Protein AF-A0AAV5T7L4-F1 (afdb_monomer)

Secondary structure (DSSP, 8-state):
-EEEEE-TTS-EEEEE---SS--HHHHHHHHTTSEEEEEEEEE-SHHHHHHHHHHHHH-TTSEEEEEESS---HHHHHHSPP-SEEEE--GGGGS--S-TTTTSBPHHHHHHHHHH-SEEEEEEB---HHHHHHHHHHHHT-SS-EEEEEEEEHHHHHHHHTTS-TT--TT-EETTEEEEEEEE-TT-TT-EEEEEEETTEEEEEEEE-TT--S-EEEEEEEE--

pLDDT: mean 86.97, std 12.41, range [49.53, 98.38]

Nearest PDB structures (foldseek):
  5cqf-assembly1_A  TM=2.323E-01  e=8.658E-02  Pseudomonas syringae pv. tomato str. DC3000
  7rc5-assembly1_A  TM=3.067E-01  e=8.680E-01  Microvirgula aerodenitrificans DSM 15089
  8p5o-assembly1_A  TM=2.443E-01  e=9.238E-01  Aneurinibacillus migulanus
  4v58-assembly1_H  TM=4.361E-01  e=7.683E+00  Thermomyces lanuginosus
  7sze-assembly1_B-3  TM=2.976E-01  e=3.418E+00  Microseira wollei

Radius of gyration: 20.08 Å; Cα contacts (8 Å, |Δi|>4): 414; chains: 1; bounding box: 49×39×56 Å

Structure (mmCIF, N/CA/C/O backbone):
data_AF-A0AAV5T7L4-F1
#
_entry.id   AF-A0AAV5T7L4-F1
#
loop_
_atom_site.group_PDB
_atom_site.id
_atom_site.type_symbol
_atom_site.label_atom_id
_atom_site.label_alt_id
_atom_site.label_comp_id
_atom_site.label_asym_id
_atom_site.label_entity_id
_atom_site.label_seq_id
_atom_site.pdbx_PDB_ins_code
_atom_site.Cartn_x
_atom_site.Cartn_y
_atom_site.Cartn_z
_atom_site.occupancy
_atom_site.B_iso_or_equiv
_atom_site.auth_seq_id
_atom_site.auth_comp_id
_atom_site.auth_asym_id
_atom_site.auth_atom_id
_atom_site.pdbx_PDB_model_num
ATOM 1 N N . VAL A 1 1 ? -14.544 7.724 14.618 1.00 77.56 1 VAL A N 1
ATOM 2 C CA . VAL A 1 1 ? -14.759 6.267 14.375 1.00 77.56 1 VAL A CA 1
ATOM 3 C C . VAL A 1 1 ? -15.966 6.024 13.475 1.00 77.56 1 VAL A C 1
ATOM 5 O O . VAL A 1 1 ? -17.026 6.587 13.717 1.00 77.56 1 VAL A O 1
ATOM 8 N N . ASN A 1 2 ? -15.830 5.163 12.462 1.00 74.50 2 ASN A N 1
ATOM 9 C CA . ASN A 1 2 ? -16.941 4.687 11.631 1.00 74.50 2 ASN A CA 1
ATOM 10 C C . ASN A 1 2 ? -17.168 3.190 11.874 1.00 74.50 2 ASN A C 1
ATOM 12 O O . ASN A 1 2 ? -16.231 2.400 11.746 1.00 74.50 2 ASN A O 1
ATOM 16 N N . CYS A 1 3 ? -18.401 2.789 12.175 1.00 77.81 3 CYS A N 1
ATOM 17 C CA . CYS A 1 3 ? -18.764 1.393 12.410 1.00 77.81 3 CYS A CA 1
ATOM 18 C C . CYS A 1 3 ? -19.837 0.935 11.423 1.00 77.81 3 CYS A C 1
ATOM 20 O O . CYS A 1 3 ? -20.801 1.661 11.165 1.00 77.81 3 CYS A O 1
ATOM 22 N N . ILE A 1 4 ? -19.697 -0.301 10.943 1.00 73.06 4 ILE A N 1
ATOM 23 C CA . ILE A 1 4 ? -20.810 -1.051 10.354 1.00 73.06 4 ILE A CA 1
ATOM 24 C C . ILE A 1 4 ? -21.286 -2.021 11.424 1.00 73.06 4 ILE A C 1
ATOM 26 O O . ILE A 1 4 ? -20.516 -2.850 11.926 1.00 73.06 4 ILE A O 1
ATOM 30 N N . ALA A 1 5 ? -22.543 -1.869 11.812 1.00 77.38 5 ALA A N 1
ATOM 31 C CA . ALA A 1 5 ? -23.111 -2.561 12.947 1.00 77.38 5 ALA A CA 1
ATOM 32 C C . ALA A 1 5 ? -24.467 -3.155 12.591 1.00 77.38 5 ALA A C 1
ATOM 34 O O . ALA A 1 5 ? -25.230 -2.560 11.835 1.00 77.38 5 ALA A O 1
ATOM 35 N N . LYS A 1 6 ? -24.800 -4.302 13.178 1.00 72.81 6 LYS A N 1
ATOM 36 C CA . LYS A 1 6 ? -26.177 -4.795 13.179 1.00 72.81 6 LYS A CA 1
ATOM 37 C C . LYS A 1 6 ? -26.838 -4.458 14.500 1.00 72.81 6 LYS A C 1
ATOM 39 O O . LYS A 1 6 ? -26.277 -4.711 15.572 1.00 72.81 6 LYS A O 1
ATOM 44 N N . SER A 1 7 ? -28.027 -3.878 14.411 1.00 64.38 7 SER A N 1
ATOM 45 C CA . SER A 1 7 ? -28.891 -3.693 15.566 1.00 64.38 7 SER A CA 1
ATOM 46 C C . SER A 1 7 ? -29.463 -5.040 16.026 1.00 64.38 7 SER A C 1
ATOM 48 O O . SER A 1 7 ? -29.408 -6.044 15.312 1.00 64.38 7 SER A O 1
ATOM 50 N N . VAL A 1 8 ? -30.005 -5.076 17.244 1.00 63.72 8 VAL A N 1
ATOM 51 C CA . VAL A 1 8 ? -30.568 -6.294 17.861 1.00 63.72 8 VAL A CA 1
ATOM 52 C C . VAL A 1 8 ? -31.727 -6.873 17.033 1.00 63.72 8 VAL A C 1
ATOM 54 O O . VAL A 1 8 ? -31.933 -8.082 16.991 1.00 63.72 8 VAL A O 1
ATOM 57 N N . ASP A 1 9 ? -32.448 -6.008 16.329 1.00 71.25 9 ASP A N 1
ATOM 58 C CA . ASP A 1 9 ? -33.528 -6.288 15.380 1.00 71.25 9 ASP A CA 1
ATOM 59 C C . ASP A 1 9 ? -33.038 -6.710 13.976 1.00 71.25 9 ASP A C 1
ATOM 61 O O . ASP A 1 9 ? -33.850 -6.981 13.095 1.00 71.25 9 ASP A O 1
ATOM 65 N N . GLY A 1 10 ? -31.721 -6.830 13.770 1.00 68.12 10 GLY A N 1
ATOM 66 C CA . GLY A 1 10 ? -31.109 -7.393 12.562 1.00 68.12 10 GLY A CA 1
ATOM 67 C C . GLY A 1 10 ? -30.883 -6.402 11.417 1.00 68.12 10 GLY A C 1
ATOM 68 O O . GLY A 1 10 ? -30.378 -6.805 10.369 1.00 68.12 10 GLY A O 1
ATOM 69 N N . ASN A 1 11 ? -31.212 -5.122 11.609 1.00 75.31 11 ASN A N 1
ATOM 70 C CA . ASN A 1 11 ? -30.989 -4.078 10.614 1.00 75.31 11 ASN A CA 1
ATOM 71 C C . ASN A 1 11 ? -29.522 -3.627 10.618 1.00 75.31 11 ASN A C 1
ATOM 73 O O . ASN A 1 11 ? -28.935 -3.382 11.674 1.00 75.31 11 ASN A O 1
ATOM 77 N N . GLU A 1 12 ? -28.928 -3.496 9.432 1.00 75.69 12 GLU A N 1
ATOM 78 C CA . GLU A 1 12 ? -27.594 -2.915 9.274 1.00 75.69 12 GLU A CA 1
ATOM 79 C C . GLU A 1 12 ? -27.672 -1.396 9.465 1.00 75.69 12 GLU A C 1
ATOM 81 O O . GLU A 1 12 ? -28.499 -0.712 8.859 1.00 75.69 12 GLU A O 1
ATOM 86 N N . GLN A 1 13 ? -26.821 -0.872 10.338 1.00 75.00 13 GLN A N 1
ATOM 87 C CA . GLN A 1 13 ? -26.720 0.539 10.665 1.00 75.00 13 GLN A CA 1
ATOM 88 C C . GLN A 1 13 ? -25.279 1.007 10.475 1.00 75.00 13 GLN A C 1
ATOM 90 O O . GLN A 1 13 ? -24.324 0.381 10.944 1.00 75.00 13 GLN A O 1
ATOM 95 N N . PHE A 1 14 ? -25.139 2.154 9.815 1.00 77.81 14 PHE A N 1
ATOM 96 C CA . PHE A 1 14 ? -23.880 2.880 9.727 1.00 77.81 14 PHE A CA 1
ATOM 97 C C . PHE A 1 14 ? -23.825 3.892 10.864 1.00 77.81 14 PHE A C 1
ATOM 99 O O . PHE A 1 14 ? -24.653 4.801 10.936 1.00 77.81 14 PHE A O 1
ATOM 106 N N . LEU A 1 15 ? -22.850 3.732 11.755 1.00 78.06 15 LEU A N 1
ATOM 107 C CA . LEU A 1 15 ? -22.633 4.642 12.875 1.00 78.06 15 LEU A CA 1
ATOM 108 C C . LEU A 1 15 ? -21.364 5.443 12.616 1.00 78.06 15 LEU A C 1
ATOM 110 O O . LEU A 1 15 ? -20.267 4.887 12.571 1.00 78.06 15 LEU A O 1
ATOM 114 N N . GLN A 1 16 ? -21.517 6.755 12.469 1.00 81.81 16 GLN A N 1
ATOM 115 C CA . GLN A 1 16 ? -20.402 7.691 12.435 1.00 81.81 16 GLN A CA 1
ATOM 116 C C . GLN A 1 16 ? -20.330 8.407 13.781 1.00 81.81 16 GLN A C 1
ATOM 118 O O . GLN A 1 16 ? -21.225 9.167 14.150 1.00 81.81 16 GLN A O 1
ATOM 123 N N . ILE A 1 17 ? -19.260 8.141 14.520 1.00 80.50 17 ILE A N 1
ATOM 124 C CA . ILE A 1 17 ? -18.980 8.735 15.822 1.00 80.50 17 ILE A CA 1
ATOM 125 C C . ILE A 1 17 ? -17.857 9.750 15.613 1.00 80.50 17 ILE A C 1
ATOM 127 O O . ILE A 1 17 ? -16.740 9.361 15.271 1.00 80.50 17 ILE A O 1
ATOM 131 N N . ASN A 1 18 ? -18.159 11.038 15.796 1.00 77.50 18 ASN A N 1
ATOM 132 C CA . ASN A 1 18 ? -17.129 12.071 15.887 1.00 77.50 18 ASN A CA 1
ATOM 133 C C . ASN A 1 18 ? -16.502 12.003 17.284 1.00 77.50 18 ASN A C 1
ATOM 135 O O . ASN A 1 18 ? -17.155 12.326 18.274 1.00 77.50 18 ASN A O 1
ATOM 139 N N . ASP A 1 19 ? -15.269 11.529 17.348 1.00 71.69 19 ASP A N 1
ATOM 140 C CA . ASP A 1 19 ? -14.542 11.168 18.559 1.00 71.69 19 ASP A CA 1
ATOM 141 C C . ASP A 1 19 ? -13.407 12.118 18.925 1.00 71.69 19 ASP A C 1
ATOM 143 O O . ASP A 1 19 ? -12.782 11.919 19.967 1.00 71.69 19 ASP A O 1
ATOM 147 N N . ASP A 1 20 ? -13.226 13.212 18.183 1.00 72.69 20 ASP A N 1
ATOM 148 C CA . ASP A 1 20 ? -12.261 14.268 18.522 1.00 72.69 20 ASP A CA 1
ATOM 149 C C . ASP A 1 20 ? -12.472 14.808 19.948 1.00 72.69 20 ASP A C 1
ATOM 151 O O . ASP A 1 20 ? -11.552 15.308 20.594 1.00 72.69 20 ASP A O 1
ATOM 155 N N . ILE A 1 21 ? -13.700 14.672 20.459 1.00 70.00 21 ILE A N 1
ATOM 156 C CA . ILE A 1 21 ? -14.154 15.210 21.743 1.00 70.00 21 ILE A CA 1
ATOM 157 C C . ILE A 1 21 ? -14.687 14.122 22.688 1.00 70.00 21 ILE A C 1
ATOM 159 O O . ILE A 1 21 ? -15.008 14.417 23.840 1.00 70.00 21 ILE A O 1
ATOM 163 N N . LEU A 1 22 ? -14.825 12.873 22.227 1.00 76.88 22 LEU A N 1
ATOM 164 C CA . LEU A 1 22 ? -15.444 11.812 23.024 1.00 76.88 22 LEU A CA 1
ATOM 165 C C . LEU A 1 22 ? -14.392 11.002 23.776 1.00 76.88 22 LEU A C 1
ATOM 167 O O . LEU A 1 22 ? -13.357 10.601 23.242 1.00 76.88 22 LEU A O 1
ATOM 171 N N . ASP A 1 23 ? -14.694 10.730 25.039 1.00 86.75 23 ASP A N 1
ATOM 172 C CA . ASP A 1 23 ? -13.910 9.807 25.842 1.00 86.75 23 ASP A CA 1
ATOM 173 C C . ASP A 1 23 ? -14.135 8.349 25.401 1.00 86.75 23 ASP A C 1
ATOM 175 O O . ASP A 1 23 ? -15.223 7.973 24.950 1.00 86.75 23 ASP A O 1
ATOM 179 N N . LEU A 1 24 ? -13.106 7.513 25.560 1.00 86.81 24 LEU A N 1
ATOM 180 C CA . LEU A 1 24 ? -13.127 6.111 25.140 1.00 86.81 24 LEU A CA 1
ATOM 181 C C . LEU A 1 24 ? -14.251 5.327 25.832 1.00 86.81 24 LEU A C 1
ATOM 183 O O . LEU A 1 24 ? -14.909 4.505 25.192 1.00 86.81 24 LEU A O 1
ATOM 187 N N . ASP A 1 25 ? -14.532 5.610 27.106 1.00 89.38 25 ASP A N 1
ATOM 188 C CA . ASP A 1 25 ? -15.593 4.917 27.841 1.00 89.38 25 ASP A CA 1
ATOM 189 C C . ASP A 1 25 ? -16.988 5.273 27.325 1.00 89.38 25 ASP A C 1
ATOM 191 O O . ASP A 1 25 ? -17.907 4.449 27.374 1.00 89.38 25 ASP A O 1
ATOM 195 N N . LEU A 1 26 ? -17.162 6.482 26.790 1.00 87.12 26 LEU A N 1
ATOM 196 C CA . LEU A 1 26 ? -18.409 6.867 26.143 1.00 87.12 26 LEU A CA 1
ATOM 197 C C . LEU A 1 26 ? -18.579 6.128 24.812 1.00 87.12 26 LEU A C 1
ATOM 199 O O . LEU A 1 26 ? -19.660 5.600 24.552 1.00 87.12 26 LEU A O 1
ATOM 203 N N . ILE A 1 27 ? -17.510 6.015 24.018 1.00 88.12 27 ILE A N 1
ATOM 204 C CA . ILE A 1 27 ? -17.520 5.234 22.771 1.00 88.12 27 ILE A CA 1
ATOM 205 C C . ILE A 1 27 ? -17.883 3.775 23.073 1.00 88.12 27 ILE A C 1
ATOM 207 O O . ILE A 1 27 ? -18.803 3.240 22.455 1.00 88.12 27 ILE A O 1
ATOM 211 N N . ARG A 1 28 ? -17.240 3.160 24.076 1.00 90.69 28 ARG A N 1
ATOM 212 C CA . ARG A 1 28 ? -17.539 1.792 24.537 1.00 90.69 28 ARG A CA 1
ATOM 213 C C . ARG A 1 28 ? -19.005 1.609 24.910 1.00 90.69 28 ARG A C 1
ATOM 215 O O . ARG A 1 28 ? -19.637 0.653 24.468 1.00 90.69 28 ARG A O 1
ATOM 222 N N . LYS A 1 29 ? -19.571 2.534 25.691 1.00 89.62 29 LYS A N 1
ATOM 223 C CA . LYS A 1 29 ? -20.992 2.489 26.077 1.00 89.62 29 LYS A CA 1
ATOM 224 C C . LYS A 1 29 ? -21.916 2.547 24.867 1.00 89.62 29 LYS A C 1
ATOM 226 O O . LYS A 1 29 ? -22.922 1.844 24.852 1.00 89.62 29 LYS A O 1
ATOM 231 N N . VAL A 1 30 ? -21.591 3.358 23.863 1.00 85.50 30 VAL A N 1
ATOM 232 C CA . VAL A 1 30 ? -22.390 3.442 22.634 1.00 85.50 30 VAL A CA 1
ATOM 233 C C . VAL A 1 30 ? -22.323 2.118 21.877 1.00 85.50 30 VAL A C 1
ATOM 235 O O . VAL A 1 30 ? -23.362 1.509 21.634 1.00 85.50 30 VAL A O 1
ATOM 238 N N . ILE A 1 31 ? -21.120 1.630 21.564 1.00 87.19 31 ILE A N 1
ATOM 239 C CA . ILE A 1 31 ? -20.949 0.436 20.722 1.00 87.19 31 ILE A CA 1
ATOM 240 C C . ILE A 1 31 ? -21.391 -0.867 21.401 1.00 87.19 31 ILE A C 1
ATOM 242 O O . ILE A 1 31 ? -21.753 -1.806 20.701 1.00 87.19 31 ILE A O 1
ATOM 246 N N . ALA A 1 32 ? -21.434 -0.924 22.738 1.00 87.19 32 ALA A N 1
ATOM 247 C CA . ALA A 1 32 ? -21.875 -2.102 23.495 1.00 87.19 32 ALA A CA 1
ATOM 248 C C . ALA A 1 32 ? -23.320 -2.541 23.189 1.00 87.19 32 ALA A C 1
ATOM 250 O O . ALA A 1 32 ? -23.687 -3.682 23.460 1.00 87.19 32 ALA A O 1
ATOM 251 N N . HIS A 1 33 ? -24.138 -1.655 22.618 1.00 84.94 33 HIS A N 1
ATOM 252 C CA . HIS A 1 33 ? -25.521 -1.953 22.235 1.00 84.94 33 HIS A CA 1
ATOM 253 C C . HIS A 1 33 ? -25.646 -2.580 20.841 1.00 84.94 33 HIS A C 1
ATOM 255 O O . HIS A 1 33 ? -26.756 -2.873 20.395 1.00 84.94 33 HIS A O 1
ATOM 261 N N . PHE A 1 34 ? -24.527 -2.776 20.145 1.00 84.25 34 PHE A N 1
ATOM 262 C CA . PHE A 1 34 ? -24.509 -3.200 18.757 1.00 84.25 34 PHE A CA 1
ATOM 263 C C . PHE A 1 34 ? -23.642 -4.440 18.552 1.00 84.25 34 PHE A C 1
ATOM 265 O O . PHE A 1 34 ? -22.592 -4.602 19.175 1.00 84.25 34 PHE A O 1
ATOM 272 N N . ASN A 1 35 ? -24.039 -5.286 17.600 1.00 86.50 35 ASN A N 1
ATOM 273 C CA . ASN A 1 35 ? -23.148 -6.312 17.079 1.00 86.50 35 ASN A CA 1
ATOM 274 C C . ASN A 1 35 ? -22.286 -5.694 15.974 1.00 86.50 35 ASN A C 1
ATOM 276 O O . ASN A 1 35 ? -22.727 -5.546 14.832 1.00 86.50 35 ASN A O 1
ATOM 280 N N . ILE A 1 36 ? -21.080 -5.267 16.339 1.00 87.69 36 ILE A N 1
ATOM 281 C CA . ILE A 1 36 ? -20.154 -4.615 15.415 1.00 87.69 36 ILE A CA 1
ATOM 282 C C . ILE A 1 36 ? -19.573 -5.655 14.456 1.00 87.69 36 ILE A C 1
ATOM 284 O O . ILE A 1 36 ? -18.949 -6.618 14.892 1.00 87.69 36 ILE A O 1
ATOM 288 N N . GLU A 1 37 ? -19.732 -5.448 13.152 1.00 89.62 37 GLU A N 1
ATOM 289 C CA . GLU A 1 37 ? -19.121 -6.311 12.133 1.00 89.62 37 GLU A CA 1
ATOM 290 C C . GLU A 1 37 ? -17.788 -5.733 11.652 1.00 89.62 37 GLU A C 1
ATOM 292 O O . GLU A 1 37 ? -16.830 -6.470 11.390 1.00 89.62 37 GLU A O 1
ATOM 297 N N . GLU A 1 38 ? -17.709 -4.402 11.578 1.00 91.25 38 GLU A N 1
ATOM 298 C CA . GLU A 1 38 ? -16.553 -3.690 11.054 1.00 91.25 38 GLU A CA 1
ATOM 299 C C . GLU A 1 38 ? -16.279 -2.383 11.799 1.00 91.25 38 GLU A C 1
ATOM 301 O O . GLU A 1 38 ? -17.188 -1.591 12.055 1.00 91.25 38 GLU A O 1
ATOM 306 N N . LEU A 1 39 ? -15.000 -2.157 12.101 1.00 92.88 39 LEU A N 1
ATOM 307 C CA . LEU A 1 39 ? -14.470 -0.937 12.698 1.00 92.88 39 LEU A CA 1
ATOM 308 C C . LEU A 1 39 ? -13.513 -0.255 11.721 1.00 92.88 39 LEU A C 1
ATOM 310 O O . LEU A 1 39 ? -12.492 -0.830 11.338 1.00 92.88 39 LEU A O 1
ATOM 314 N N . ASN A 1 40 ? -13.827 0.983 11.353 1.00 93.50 40 ASN A N 1
ATOM 315 C CA . ASN A 1 40 ? -12.993 1.824 10.508 1.00 93.50 40 ASN A CA 1
ATOM 316 C C . ASN A 1 40 ? -12.572 3.086 11.260 1.00 93.50 40 ASN A C 1
ATOM 318 O O . ASN A 1 40 ? -13.400 3.882 11.710 1.00 93.50 40 ASN A O 1
ATOM 322 N N . PHE A 1 41 ? -11.264 3.282 11.358 1.00 93.44 41 PHE A N 1
ATOM 323 C CA . PHE A 1 41 ? -10.661 4.382 12.098 1.00 93.44 41 PHE A CA 1
ATOM 324 C C . PHE A 1 41 ? -10.057 5.405 11.141 1.00 93.44 41 PHE A C 1
ATOM 326 O O . PHE A 1 41 ? -9.346 5.038 10.204 1.00 93.44 41 PHE A O 1
ATOM 333 N N . LEU A 1 42 ? -10.330 6.680 11.398 1.00 92.62 42 LEU A N 1
ATOM 334 C CA . LEU A 1 42 ? -9.563 7.801 10.872 1.00 92.62 42 LEU A CA 1
ATOM 335 C C . LEU A 1 42 ? -8.784 8.368 12.056 1.00 92.62 42 LEU A C 1
ATOM 337 O O . LEU A 1 42 ? -9.391 8.628 13.091 1.00 92.62 42 LEU A O 1
ATOM 341 N N . VAL A 1 43 ? -7.463 8.443 11.934 1.00 92.31 43 VAL A N 1
ATOM 342 C CA . VAL A 1 43 ? -6.560 8.726 13.052 1.00 92.31 43 VAL A CA 1
ATOM 343 C C . VAL A 1 43 ? -5.606 9.832 12.645 1.00 92.31 43 VAL A C 1
ATOM 345 O O . VAL A 1 43 ? -4.781 9.637 11.752 1.00 92.31 43 VAL A O 1
ATOM 348 N N . ASP A 1 44 ? -5.695 10.976 13.304 1.00 91.75 44 ASP A N 1
ATOM 349 C CA . ASP A 1 44 ? -4.880 12.154 12.992 1.00 91.75 44 ASP A CA 1
ATOM 350 C C . ASP A 1 44 ? -3.734 12.389 13.988 1.00 91.75 44 ASP A C 1
ATOM 352 O O . ASP A 1 44 ? -2.858 13.221 13.754 1.00 91.75 44 ASP A O 1
ATOM 356 N N . SER A 1 45 ? -3.717 11.637 15.091 1.00 90.25 45 SER A N 1
ATOM 357 C CA . SER A 1 45 ? -2.793 11.848 16.199 1.00 90.25 45 SER A CA 1
ATOM 358 C C . SER A 1 45 ? -2.439 10.562 16.945 1.00 90.25 45 SER A C 1
ATOM 360 O O . SER A 1 45 ? -3.184 9.581 16.975 1.00 90.25 45 SER A O 1
ATOM 362 N N . GLU A 1 46 ? -1.289 10.585 17.620 1.00 90.88 46 GLU A N 1
ATOM 363 C CA . GLU A 1 46 ? -0.795 9.485 18.462 1.00 90.88 46 GLU A CA 1
ATOM 364 C C . GLU A 1 46 ? -1.765 9.127 19.601 1.00 90.88 46 GLU A C 1
ATOM 366 O O . GLU A 1 46 ? -1.985 7.953 19.895 1.00 90.88 46 GLU A O 1
ATOM 371 N N . SER A 1 47 ? -2.403 10.129 20.218 1.00 90.25 47 SER A N 1
ATOM 372 C CA . SER A 1 47 ? -3.371 9.886 21.295 1.00 90.25 47 SER A CA 1
ATOM 373 C C . SER A 1 47 ? -4.620 9.161 20.788 1.00 90.25 47 SER A C 1
ATOM 375 O O . SER A 1 47 ? -5.113 8.247 21.453 1.00 90.25 47 SER A O 1
ATOM 377 N N . GLN A 1 48 ? -5.121 9.525 19.601 1.00 91.50 48 GLN A N 1
ATOM 378 C CA . GLN A 1 48 ? -6.228 8.804 18.974 1.00 91.50 48 GLN A CA 1
ATOM 379 C C . GLN A 1 48 ? -5.830 7.366 18.628 1.00 91.50 48 GLN A C 1
ATOM 381 O O . GLN A 1 48 ? -6.603 6.443 18.888 1.00 91.50 48 GLN A O 1
ATOM 386 N N . LEU A 1 49 ? -4.613 7.159 18.109 1.00 93.75 49 LEU A N 1
ATOM 387 C CA . LEU A 1 49 ? -4.107 5.826 17.783 1.00 93.75 49 LEU A CA 1
ATOM 388 C C . LEU A 1 49 ? -4.150 4.905 19.008 1.00 93.75 49 LEU A C 1
ATOM 390 O O . LEU A 1 49 ? -4.723 3.820 18.941 1.00 93.75 49 LEU A O 1
ATOM 394 N N . GLU A 1 50 ? -3.619 5.351 20.146 1.00 92.88 50 GLU A N 1
ATOM 395 C CA . GLU A 1 50 ? -3.606 4.566 21.387 1.00 92.88 50 GLU A CA 1
ATOM 396 C C . GLU A 1 50 ? -5.018 4.219 21.881 1.00 92.88 50 GLU A C 1
ATOM 398 O O . GLU A 1 50 ? -5.273 3.078 22.280 1.00 92.88 50 GLU A O 1
ATOM 403 N N . LYS A 1 51 ? -5.958 5.169 21.806 1.00 91.56 51 LYS A N 1
ATOM 404 C CA . LYS A 1 51 ? -7.368 4.928 22.155 1.00 91.56 51 LYS A CA 1
ATOM 405 C C . LYS A 1 51 ? -8.006 3.879 21.244 1.00 91.56 51 LYS A C 1
ATOM 407 O O . LYS A 1 51 ? -8.673 2.963 21.727 1.00 91.56 51 LYS A O 1
ATOM 412 N N . TYR A 1 52 ? -7.800 3.978 19.933 1.00 92.12 52 TYR A N 1
ATOM 413 C CA . TYR A 1 52 ? -8.408 3.048 18.981 1.00 92.12 52 TYR A CA 1
ATOM 414 C C . TYR A 1 52 ? -7.778 1.663 19.023 1.00 92.12 52 TYR A C 1
ATOM 416 O O . TYR A 1 52 ? -8.494 0.680 18.853 1.00 92.12 52 TYR A O 1
ATOM 424 N N . LEU A 1 53 ? -6.484 1.553 19.326 1.00 93.62 53 LEU A N 1
ATOM 425 C CA . LEU A 1 53 ? -5.849 0.257 19.566 1.00 93.62 53 LEU A CA 1
ATOM 426 C C . LEU A 1 53 ? -6.489 -0.469 20.759 1.00 93.62 53 LEU A C 1
ATOM 428 O O . LEU A 1 53 ? -6.739 -1.672 20.670 1.00 93.62 53 LEU A O 1
ATOM 432 N N . GLN A 1 54 ? -6.836 0.250 21.833 1.00 93.38 54 GLN A N 1
ATOM 433 C CA . GLN A 1 54 ? -7.598 -0.330 22.948 1.00 93.38 54 GLN A CA 1
ATOM 434 C C . GLN A 1 54 ? -8.997 -0.772 22.503 1.00 93.38 54 GLN A C 1
ATOM 436 O O . GLN A 1 54 ? -9.409 -1.890 22.802 1.00 93.38 54 GLN A O 1
ATOM 441 N N . LEU A 1 55 ? -9.699 0.051 21.719 1.00 91.56 55 LEU A N 1
ATOM 442 C CA . LEU A 1 55 ? -11.025 -0.307 21.205 1.00 91.56 55 LEU A CA 1
ATOM 443 C C . LEU A 1 55 ? -10.989 -1.540 20.288 1.00 91.56 55 LEU A C 1
ATOM 445 O O . LEU A 1 55 ? -11.882 -2.382 20.316 1.00 91.56 55 LEU A O 1
ATOM 449 N N . MET A 1 56 ? -9.942 -1.677 19.474 1.00 92.12 56 MET A N 1
ATOM 450 C CA . MET A 1 56 ? -9.734 -2.851 18.625 1.00 92.12 56 MET A CA 1
ATOM 451 C C . MET A 1 56 ? -9.496 -4.119 19.447 1.00 92.12 56 MET A C 1
ATOM 453 O O . MET A 1 56 ? -9.934 -5.193 19.025 1.00 92.12 56 MET A O 1
ATOM 457 N N . ALA A 1 57 ? -8.816 -4.004 20.592 1.00 92.38 57 ALA A N 1
ATOM 458 C CA . ALA A 1 57 ? -8.586 -5.115 21.510 1.00 92.38 57 ALA A CA 1
ATOM 459 C C . ALA A 1 57 ? -9.888 -5.591 22.174 1.00 92.38 57 ALA A C 1
ATOM 461 O O . ALA A 1 57 ? -10.068 -6.795 22.349 1.00 92.38 57 ALA A O 1
ATOM 462 N N . ASP A 1 58 ? -10.822 -4.674 22.445 1.00 91.38 58 ASP A N 1
ATOM 463 C CA . ASP A 1 58 ? -12.155 -4.997 22.975 1.00 91.38 58 ASP A CA 1
ATOM 464 C C . ASP A 1 58 ? -13.031 -5.749 21.946 1.00 91.38 58 ASP A C 1
ATOM 466 O O . ASP A 1 58 ? -13.989 -6.435 22.304 1.00 91.38 58 ASP A O 1
ATOM 470 N N . HIS A 1 59 ? -12.681 -5.669 20.656 1.00 89.94 59 HIS A N 1
ATOM 471 C CA . HIS A 1 59 ? -13.434 -6.244 19.538 1.00 89.94 59 HIS A CA 1
ATOM 472 C C . HIS A 1 59 ? -12.547 -7.113 18.617 1.00 89.94 59 HIS A C 1
ATOM 474 O O . HIS A 1 59 ? -12.379 -6.820 17.427 1.00 89.94 59 HIS A O 1
ATOM 480 N N . PRO A 1 60 ? -11.973 -8.228 19.106 1.00 90.38 60 PRO A N 1
ATOM 481 C CA . PRO A 1 60 ? -10.953 -8.980 18.371 1.00 90.38 60 PRO A CA 1
ATOM 482 C C . PRO A 1 60 ? -11.470 -9.618 17.072 1.00 90.38 60 PRO A C 1
ATOM 484 O O . PRO A 1 60 ? -10.722 -9.706 16.101 1.00 90.38 60 PRO A O 1
ATOM 487 N N . HIS A 1 61 ? -12.752 -9.987 17.008 1.00 89.81 61 HIS A N 1
ATOM 488 C CA . HIS A 1 61 ? -13.343 -10.701 15.866 1.00 89.81 61 HIS A CA 1
ATOM 489 C C . HIS A 1 61 ? -13.871 -9.801 14.740 1.00 89.81 61 HIS A C 1
ATOM 491 O O . HIS A 1 61 ? -14.243 -10.307 13.684 1.00 89.81 61 HIS A O 1
ATOM 497 N N . THR A 1 62 ? -13.912 -8.483 14.942 1.00 91.25 62 THR A N 1
ATOM 498 C CA . THR A 1 62 ? -14.432 -7.550 13.935 1.00 91.25 62 THR A CA 1
ATOM 499 C C . THR A 1 62 ? -13.444 -7.361 12.796 1.00 91.25 62 THR A C 1
ATOM 501 O O . THR A 1 62 ? -12.223 -7.435 12.998 1.00 91.25 62 THR A O 1
ATOM 504 N N . ARG A 1 63 ? -13.959 -7.080 11.595 1.00 93.19 63 ARG A N 1
ATOM 505 C CA . ARG A 1 63 ? -13.119 -6.580 10.502 1.00 93.19 63 ARG A CA 1
ATOM 506 C C . ARG A 1 63 ? -12.627 -5.186 10.866 1.00 93.19 63 ARG A C 1
ATOM 508 O O . ARG A 1 63 ? -13.355 -4.405 11.472 1.00 93.19 63 ARG A O 1
ATOM 515 N N . LYS A 1 64 ? -11.378 -4.888 10.523 1.00 93.69 64 LYS A N 1
ATOM 516 C CA . LYS A 1 64 ? -10.725 -3.643 10.928 1.00 93.69 64 LYS A CA 1
ATOM 517 C C . LYS A 1 64 ? -10.117 -2.951 9.720 1.00 93.69 64 LYS A C 1
ATOM 519 O O . LYS A 1 64 ? -9.497 -3.607 8.874 1.00 93.69 64 LYS A O 1
ATOM 524 N N . GLY A 1 65 ? -10.277 -1.639 9.678 1.00 9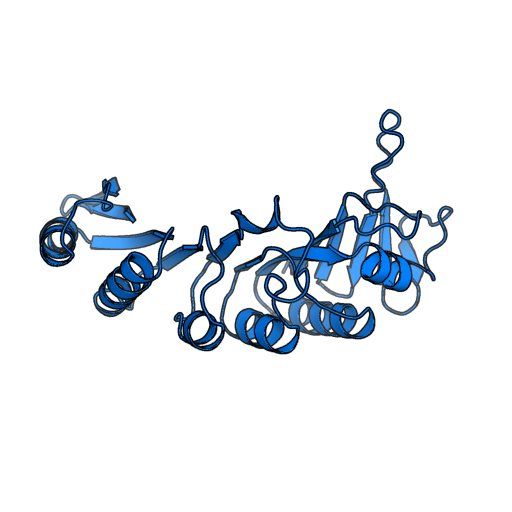6.25 65 GLY A N 1
ATOM 525 C CA . GLY A 1 65 ? -9.611 -0.749 8.745 1.00 96.25 65 GLY A CA 1
ATOM 526 C C . GLY A 1 65 ? -9.127 0.502 9.463 1.00 96.25 65 GLY A C 1
ATOM 527 O O . GLY A 1 65 ? -9.770 0.987 10.392 1.00 96.25 65 GLY A O 1
ATOM 528 N N . MET A 1 66 ? -7.982 1.030 9.051 1.00 96.62 66 MET A N 1
ATOM 529 C CA . MET A 1 66 ? -7.405 2.225 9.659 1.00 96.62 66 MET A CA 1
ATOM 530 C C . MET A 1 66 ? -6.794 3.125 8.593 1.00 96.62 66 MET A C 1
ATOM 532 O O . MET A 1 66 ? -6.114 2.654 7.679 1.00 96.62 66 MET A O 1
ATOM 536 N N . ILE A 1 67 ? -7.044 4.425 8.716 1.00 95.75 67 ILE A N 1
ATOM 537 C CA . ILE A 1 67 ? -6.409 5.487 7.945 1.00 95.75 67 ILE A CA 1
ATOM 538 C C . ILE A 1 67 ? -5.685 6.387 8.940 1.00 95.75 67 ILE A C 1
ATOM 540 O O . ILE A 1 67 ? -6.329 7.073 9.725 1.00 95.75 67 ILE A O 1
ATOM 544 N N . LEU A 1 68 ? -4.358 6.369 8.898 1.00 95.19 68 LEU A N 1
ATOM 545 C CA . LEU A 1 68 ? -3.506 7.306 9.616 1.00 95.19 68 LEU A CA 1
ATOM 546 C C . LEU A 1 68 ? -3.289 8.534 8.727 1.00 95.19 68 LEU A C 1
ATOM 548 O O . LEU A 1 68 ? -2.846 8.381 7.589 1.00 95.19 68 LEU A O 1
ATOM 552 N N . GLU A 1 69 ? -3.599 9.731 9.218 1.00 92.56 69 GLU A N 1
ATOM 553 C CA . GLU A 1 69 ? -3.328 11.016 8.543 1.00 92.56 69 GLU A CA 1
ATOM 554 C C . GLU A 1 69 ? -1.958 11.612 8.914 1.00 92.56 69 GLU A C 1
ATOM 556 O O . GLU A 1 69 ? -1.611 12.734 8.529 1.00 92.56 69 GLU A O 1
ATOM 561 N N . PHE A 1 70 ? -1.159 10.814 9.624 1.00 90.19 70 PHE A N 1
ATOM 562 C CA . PHE A 1 70 ? 0.216 11.076 10.012 1.00 90.19 70 PHE A CA 1
ATOM 563 C C . PHE A 1 70 ? 1.054 9.790 9.901 1.00 90.19 70 PHE A C 1
ATOM 565 O O . PHE A 1 70 ? 0.520 8.689 9.742 1.00 90.19 70 PHE A O 1
ATOM 572 N N . LEU A 1 71 ? 2.379 9.928 9.977 1.00 91.88 71 LEU A N 1
ATOM 573 C CA . LEU A 1 71 ? 3.307 8.802 10.072 1.00 91.88 71 LEU A CA 1
ATOM 574 C C . LEU A 1 71 ? 3.742 8.644 11.540 1.00 91.88 71 LEU A C 1
ATOM 576 O O . LEU A 1 71 ? 4.522 9.477 12.004 1.00 91.88 71 LEU A O 1
ATOM 580 N N . PRO A 1 72 ? 3.243 7.638 12.285 1.00 92.25 72 PRO A N 1
ATOM 581 C CA . PRO A 1 72 ? 3.729 7.368 13.635 1.00 92.25 72 PRO A CA 1
ATOM 582 C C . PRO A 1 72 ? 5.181 6.888 13.603 1.00 92.25 72 PRO A C 1
ATOM 584 O O . PRO A 1 72 ? 5.685 6.447 12.563 1.00 92.25 72 PRO A O 1
ATOM 587 N N . VAL A 1 73 ? 5.834 6.897 14.766 1.00 92.00 73 VAL A N 1
ATOM 588 C CA . VAL A 1 73 ? 7.135 6.225 14.923 1.00 92.00 73 VAL A CA 1
ATOM 589 C C . VAL A 1 73 ? 7.024 4.754 14.509 1.00 92.00 73 VAL A C 1
ATOM 591 O O . VAL A 1 73 ? 5.994 4.106 14.729 1.00 92.00 73 VAL A O 1
ATOM 594 N N . PHE A 1 74 ? 8.067 4.212 13.881 1.00 93.69 74 PHE A N 1
ATOM 595 C CA . PHE A 1 74 ? 7.974 2.910 13.219 1.00 93.69 74 PHE A CA 1
ATOM 596 C C . PHE A 1 74 ? 7.669 1.765 14.186 1.00 93.69 74 PHE A C 1
ATOM 598 O O . PHE A 1 74 ? 6.915 0.863 13.833 1.00 93.69 74 PHE A O 1
ATOM 605 N N . GLU A 1 75 ? 8.154 1.823 15.425 1.00 94.75 75 GLU A N 1
ATOM 606 C CA . GLU A 1 75 ? 7.840 0.833 16.460 1.00 94.75 75 GLU A CA 1
ATOM 607 C C . GLU A 1 75 ? 6.336 0.780 16.751 1.00 94.75 75 GLU A C 1
ATOM 609 O O . GLU A 1 75 ? 5.772 -0.301 16.921 1.00 94.75 75 GLU A O 1
ATOM 614 N N . LYS A 1 76 ? 5.668 1.941 16.763 1.00 93.94 76 LYS A N 1
ATOM 615 C CA . LYS A 1 76 ? 4.211 2.022 16.913 1.00 93.94 76 LYS A CA 1
ATOM 616 C C . LYS A 1 76 ? 3.493 1.581 15.645 1.00 93.94 76 LYS A C 1
ATOM 618 O O . LYS A 1 76 ? 2.497 0.876 15.735 1.00 93.94 76 LYS A O 1
ATOM 623 N N . LEU A 1 77 ? 4.001 1.944 14.468 1.00 95.56 77 LEU A N 1
ATOM 624 C CA . LEU A 1 77 ? 3.428 1.496 13.197 1.00 95.56 77 LEU A CA 1
ATOM 625 C C . LEU A 1 77 ? 3.413 -0.038 13.093 1.00 95.56 77 LEU A C 1
ATOM 627 O O . LEU A 1 77 ? 2.429 -0.620 12.646 1.00 95.56 77 LEU A O 1
ATOM 631 N N . LEU A 1 78 ? 4.489 -0.686 13.544 1.00 96.62 78 LEU A N 1
ATOM 632 C CA . LEU A 1 78 ? 4.634 -2.141 13.554 1.00 96.62 78 LEU A CA 1
ATOM 633 C C . LEU A 1 78 ? 3.843 -2.837 14.671 1.00 96.62 78 LEU A C 1
ATOM 635 O O . LEU A 1 78 ? 3.614 -4.042 14.578 1.00 96.62 78 LEU A O 1
ATOM 639 N N . SER A 1 79 ? 3.424 -2.117 15.715 1.00 95.50 79 SER A N 1
ATOM 640 C CA . SER A 1 79 ? 2.592 -2.679 16.787 1.00 95.50 79 SER A CA 1
ATOM 641 C C . SER A 1 79 ? 1.100 -2.697 16.443 1.00 95.50 79 SER A C 1
ATOM 643 O O . SER A 1 79 ? 0.311 -3.326 17.154 1.00 95.50 79 SER A O 1
ATOM 645 N N . ILE A 1 80 ? 0.705 -2.049 15.342 1.00 96.06 80 ILE A N 1
ATOM 646 C CA . ILE A 1 80 ? -0.674 -2.062 14.865 1.00 96.06 80 ILE A CA 1
ATOM 647 C C . ILE A 1 80 ? -1.063 -3.504 14.488 1.00 96.06 80 ILE A C 1
ATOM 649 O O . ILE A 1 80 ? -0.396 -4.135 13.663 1.00 96.06 80 ILE A O 1
ATOM 653 N N . PRO A 1 81 ? -2.162 -4.049 15.040 1.00 95.31 81 PRO A N 1
ATOM 654 C CA . PRO A 1 81 ? -2.566 -5.418 14.761 1.00 95.31 81 PRO A CA 1
ATOM 655 C C . PRO A 1 81 ? -2.963 -5.601 13.290 1.00 95.31 81 PRO A C 1
ATOM 657 O O . PRO A 1 81 ? -3.401 -4.671 12.605 1.00 95.31 81 PRO A O 1
ATOM 660 N N . SER A 1 82 ? -2.845 -6.843 12.810 1.00 95.31 82 SER A N 1
ATOM 661 C CA . SER A 1 82 ? -3.253 -7.218 11.454 1.00 95.31 82 SER A CA 1
ATOM 662 C C . SER A 1 82 ? -4.696 -6.792 11.170 1.00 95.31 82 SER A C 1
ATOM 664 O O . SER A 1 82 ? -5.583 -6.910 12.019 1.00 95.31 82 SER A O 1
ATOM 666 N N . MET A 1 83 ? -4.931 -6.289 9.959 1.00 95.56 83 MET A N 1
ATOM 667 C CA . MET A 1 83 ? -6.229 -5.761 9.557 1.00 95.56 83 MET A CA 1
ATOM 668 C C . MET A 1 83 ? -6.463 -5.916 8.054 1.00 95.56 83 MET A C 1
ATOM 670 O O . MET A 1 83 ? -5.538 -6.212 7.286 1.00 95.56 83 MET A O 1
ATOM 674 N N . GLU A 1 84 ? -7.710 -5.700 7.636 1.00 95.38 84 GLU A N 1
ATOM 675 C CA . GLU A 1 84 ? -8.122 -5.838 6.238 1.00 95.38 84 GLU A CA 1
ATOM 676 C C . GLU A 1 84 ? -7.510 -4.729 5.378 1.00 95.38 84 GLU A C 1
ATOM 678 O O . GLU A 1 84 ? -7.073 -4.986 4.254 1.00 95.38 84 GLU A O 1
ATOM 683 N N . LYS A 1 85 ? -7.436 -3.503 5.910 1.00 96.62 85 LYS A N 1
ATOM 684 C CA . LYS A 1 85 ? -6.896 -2.341 5.201 1.00 96.62 85 LYS A CA 1
ATOM 685 C C . LYS A 1 85 ? -6.200 -1.373 6.152 1.00 96.62 85 LYS A C 1
ATOM 687 O O . LYS A 1 85 ? -6.862 -0.755 6.979 1.00 96.62 85 LYS A O 1
ATOM 692 N N . LEU A 1 86 ? -4.900 -1.173 5.956 1.00 97.88 86 LEU A N 1
ATOM 693 C CA . LEU A 1 86 ? -4.144 -0.098 6.596 1.00 97.88 86 LEU A CA 1
ATOM 694 C C . LEU A 1 86 ? -3.772 0.952 5.548 1.00 97.88 86 LEU A C 1
ATOM 696 O O . LEU A 1 86 ? -3.249 0.626 4.481 1.00 97.88 86 LEU A O 1
ATOM 700 N N . THR A 1 87 ? -4.069 2.214 5.839 1.00 97.44 87 THR A N 1
ATOM 701 C CA . THR A 1 87 ? -3.674 3.365 5.028 1.00 97.44 87 THR A CA 1
ATOM 702 C C . THR A 1 87 ? -2.833 4.318 5.870 1.00 97.44 87 THR A C 1
ATOM 704 O O . THR A 1 87 ? -3.247 4.660 6.971 1.00 97.44 87 THR A O 1
ATOM 707 N N . VAL A 1 88 ? -1.695 4.778 5.354 1.00 95.56 88 VAL A N 1
ATOM 708 C CA . VAL A 1 88 ? -0.831 5.776 6.001 1.00 95.56 88 VAL A CA 1
ATOM 709 C C . VAL A 1 88 ? -0.637 6.946 5.042 1.00 95.56 88 VAL A C 1
ATOM 711 O O . VAL A 1 88 ? 0.128 6.858 4.081 1.00 95.56 88 VAL A O 1
ATOM 714 N N . ARG A 1 89 ? -1.364 8.037 5.282 1.00 87.94 89 ARG A N 1
ATOM 715 C CA . ARG A 1 89 ? -1.288 9.296 4.537 1.00 87.94 89 ARG A CA 1
ATOM 716 C C . ARG A 1 89 ? -0.442 10.263 5.351 1.00 87.94 89 ARG A C 1
ATOM 718 O O . ARG A 1 89 ? -0.927 10.816 6.321 1.00 87.94 89 ARG A O 1
ATOM 725 N N . SER A 1 90 ? 0.807 10.499 4.967 1.00 74.25 90 SER A N 1
ATOM 726 C CA . SER A 1 90 ? 1.560 11.605 5.568 1.00 74.25 90 SER A CA 1
ATOM 727 C C . SER A 1 90 ? 1.200 12.902 4.839 1.00 74.25 90 SER A C 1
ATOM 729 O O . SER A 1 90 ? 1.702 13.159 3.744 1.00 74.25 90 SER A O 1
ATOM 731 N N . SER A 1 91 ? 0.285 13.689 5.410 1.00 63.12 91 SER A N 1
ATOM 732 C CA . SER A 1 91 ? -0.106 15.009 4.883 1.00 63.12 91 SER A CA 1
ATOM 733 C C . SER A 1 91 ? 1.024 16.044 5.011 1.00 63.12 91 SER A C 1
ATOM 735 O O . SER A 1 91 ? 1.196 16.893 4.137 1.00 63.12 91 SER A O 1
ATOM 737 N N . ALA A 1 92 ? 1.864 15.915 6.044 1.00 55.06 92 ALA A N 1
ATOM 738 C CA . ALA A 1 92 ? 2.984 16.815 6.333 1.00 55.06 92 ALA A CA 1
ATOM 739 C C . ALA A 1 92 ? 4.115 16.775 5.285 1.00 55.06 92 ALA A C 1
ATOM 741 O O . ALA A 1 92 ? 4.898 17.718 5.180 1.00 55.06 92 ALA A O 1
ATOM 742 N N . ALA A 1 93 ? 4.177 15.729 4.453 1.00 51.28 93 ALA A N 1
ATOM 743 C CA . ALA A 1 93 ? 5.187 15.582 3.402 1.00 51.28 93 ALA A CA 1
ATOM 744 C C . ALA A 1 93 ? 5.022 16.565 2.219 1.00 51.28 93 ALA A C 1
ATOM 746 O O . ALA A 1 93 ? 5.811 16.519 1.275 1.00 51.28 93 ALA A O 1
ATOM 747 N N . GLN A 1 94 ? 4.002 17.432 2.232 1.00 49.53 94 GLN A N 1
ATOM 748 C CA . GLN A 1 94 ? 3.753 18.389 1.149 1.00 49.53 94 GLN A CA 1
ATOM 749 C C . GLN A 1 94 ? 4.540 19.708 1.270 1.00 49.53 94 GLN A C 1
ATOM 751 O O . GLN A 1 94 ? 4.604 20.429 0.279 1.00 49.53 94 GLN A O 1
ATOM 756 N N . TYR A 1 95 ? 5.161 20.029 2.419 1.00 51.38 95 TYR A N 1
ATOM 757 C CA . TYR A 1 95 ? 5.666 21.398 2.664 1.00 51.38 95 TYR A CA 1
ATOM 758 C C . TYR A 1 95 ? 7.065 21.535 3.297 1.00 51.38 95 TYR A C 1
ATOM 760 O O . TYR A 1 95 ? 7.463 22.653 3.610 1.00 51.38 95 TYR A O 1
ATOM 768 N N . SER A 1 96 ? 7.826 20.454 3.490 1.00 52.25 96 SER A N 1
ATOM 769 C CA . SER A 1 96 ? 9.161 20.511 4.113 1.00 52.25 96 SER A CA 1
ATOM 770 C C . SER A 1 96 ? 10.240 20.000 3.154 1.00 52.25 96 SER A C 1
ATOM 772 O O . SER A 1 96 ? 10.247 18.818 2.813 1.00 52.25 96 SER A O 1
ATOM 774 N N . THR A 1 97 ? 11.125 20.897 2.712 1.00 54.41 97 THR A N 1
ATOM 775 C CA . THR A 1 97 ? 12.264 20.625 1.814 1.00 54.41 97 THR A CA 1
ATOM 776 C C . THR A 1 97 ? 13.531 20.183 2.545 1.00 54.41 97 THR A C 1
ATOM 778 O O . THR A 1 97 ? 14.463 19.710 1.905 1.00 54.41 97 THR A O 1
ATOM 781 N N . ASP A 1 98 ? 13.585 20.324 3.872 1.00 55.03 98 ASP A N 1
ATOM 782 C CA . ASP A 1 98 ? 14.876 20.341 4.575 1.00 55.03 98 ASP A CA 1
ATOM 783 C C . ASP A 1 98 ? 15.230 19.018 5.275 1.00 55.03 98 ASP A C 1
ATOM 785 O O . ASP A 1 98 ? 16.371 18.837 5.694 1.00 55.03 98 ASP A O 1
ATOM 789 N N . ASP A 1 99 ? 14.305 18.052 5.346 1.00 58.38 99 ASP A N 1
ATOM 790 C CA . ASP A 1 99 ? 14.633 16.686 5.774 1.00 58.38 99 ASP A CA 1
ATOM 791 C C . ASP A 1 99 ? 13.754 15.638 5.072 1.00 58.38 99 ASP A C 1
ATOM 793 O O . ASP A 1 99 ? 12.825 15.045 5.631 1.00 58.38 99 ASP A O 1
ATOM 797 N N . GLU A 1 100 ? 14.044 15.414 3.790 1.00 55.66 100 GLU A N 1
ATOM 798 C CA . GLU A 1 100 ? 13.338 14.438 2.954 1.00 55.66 100 GLU A CA 1
ATOM 799 C C . GLU A 1 100 ? 13.457 12.984 3.436 1.00 55.66 100 GLU A C 1
ATOM 801 O O . GLU A 1 100 ? 12.755 12.102 2.922 1.00 55.66 100 GLU A O 1
ATOM 806 N N . THR A 1 101 ? 14.350 12.706 4.390 1.00 58.03 101 THR A N 1
ATOM 807 C CA . THR A 1 101 ? 14.621 11.345 4.859 1.00 58.03 101 THR A CA 1
ATOM 808 C C . THR A 1 101 ? 13.651 10.888 5.942 1.00 58.03 101 THR A C 1
ATOM 810 O O . THR A 1 101 ? 13.315 9.704 5.979 1.00 58.03 101 THR A O 1
ATOM 813 N N . GLN A 1 102 ? 13.131 11.806 6.764 1.00 63.47 102 GLN A N 1
ATOM 814 C CA . GLN A 1 102 ? 12.293 11.452 7.918 1.00 63.47 102 GLN A CA 1
ATOM 815 C C . GLN A 1 102 ? 10.886 10.965 7.544 1.00 63.47 102 GLN A C 1
ATOM 817 O O . GLN A 1 102 ? 10.261 10.230 8.304 1.00 63.47 102 GLN A O 1
ATOM 822 N N . 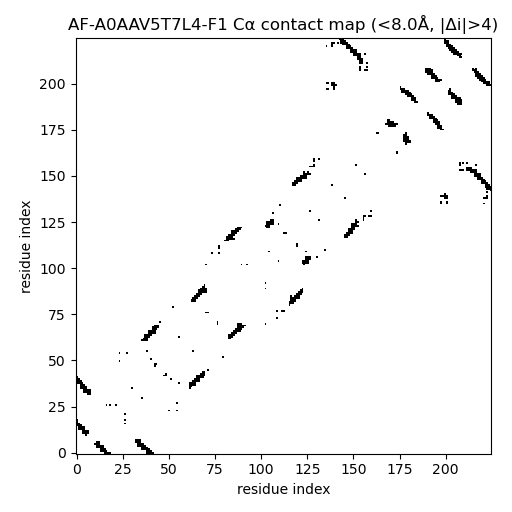TRP A 1 103 ? 10.382 11.328 6.362 1.00 76.88 103 TRP A N 1
ATOM 823 C CA . TRP A 1 103 ? 8.984 11.077 5.976 1.00 76.88 103 TRP A CA 1
ATOM 824 C C . TRP A 1 103 ? 8.789 9.894 5.025 1.00 76.88 103 TRP A C 1
ATOM 826 O O . TRP A 1 103 ? 7.695 9.709 4.483 1.00 76.88 103 TRP A O 1
ATOM 836 N N . ARG A 1 104 ? 9.842 9.104 4.786 1.00 88.06 104 ARG A N 1
ATOM 837 C CA . ARG A 1 104 ? 9.791 7.919 3.922 1.00 88.06 104 ARG A CA 1
ATOM 838 C C . ARG A 1 104 ? 9.755 6.670 4.788 1.00 88.06 104 ARG A C 1
ATOM 840 O O . ARG A 1 104 ? 10.590 6.509 5.669 1.00 88.06 104 ARG A O 1
ATOM 847 N N . ILE A 1 105 ? 8.822 5.769 4.500 1.00 93.62 105 ILE A N 1
ATOM 848 C CA . ILE A 1 105 ? 8.768 4.454 5.139 1.00 93.62 105 ILE A CA 1
ATOM 849 C C . ILE A 1 105 ? 9.962 3.633 4.626 1.00 93.62 105 ILE A C 1
ATOM 851 O O . ILE A 1 105 ? 10.067 3.433 3.411 1.00 93.62 105 ILE A O 1
ATOM 855 N N . PRO A 1 106 ? 10.870 3.173 5.504 1.00 94.94 106 PRO A N 1
ATOM 856 C CA . PRO A 1 106 ? 11.970 2.304 5.112 1.00 94.94 106 PRO A CA 1
ATOM 857 C C . PRO A 1 106 ? 11.471 0.961 4.565 1.00 94.94 106 PRO A C 1
ATOM 859 O O . PRO A 1 106 ? 10.390 0.483 4.919 1.00 94.94 106 PRO A O 1
ATOM 862 N N . CYS A 1 107 ? 12.265 0.339 3.698 1.00 96.19 107 CYS A N 1
ATOM 863 C CA . CYS A 1 107 ? 11.890 -0.891 3.005 1.00 96.19 107 CYS A CA 1
ATOM 864 C C . CYS A 1 107 ? 11.604 -2.077 3.952 1.00 96.19 107 CYS A C 1
ATOM 866 O O . CYS A 1 107 ? 10.661 -2.844 3.747 1.00 96.19 107 CYS A O 1
ATOM 868 N N . ASP A 1 108 ? 12.378 -2.223 5.025 1.00 97.56 108 ASP A N 1
ATOM 869 C CA . ASP A 1 108 ? 12.175 -3.254 6.047 1.00 97.56 108 ASP A CA 1
ATOM 870 C C . ASP A 1 108 ? 10.843 -3.067 6.790 1.00 97.56 108 ASP A C 1
ATOM 872 O O . ASP A 1 108 ? 10.086 -4.029 6.959 1.00 97.56 108 ASP A O 1
ATOM 876 N N . ILE A 1 109 ? 10.500 -1.823 7.141 1.00 97.75 109 ILE A N 1
ATOM 877 C CA . ILE A 1 109 ? 9.191 -1.472 7.706 1.00 97.75 109 ILE A CA 1
ATOM 878 C C . ILE A 1 109 ? 8.077 -1.807 6.713 1.00 97.75 109 ILE A C 1
ATOM 880 O O . ILE A 1 109 ? 7.090 -2.442 7.089 1.00 97.75 109 ILE A O 1
ATOM 884 N N . PHE A 1 110 ? 8.246 -1.458 5.435 1.00 97.88 110 PHE A N 1
ATOM 885 C CA . PHE A 1 110 ? 7.301 -1.824 4.381 1.00 97.88 110 PHE A CA 1
ATOM 886 C C . PHE A 1 110 ? 7.070 -3.339 4.307 1.00 97.88 110 PHE A C 1
ATOM 888 O O . PHE A 1 110 ? 5.917 -3.772 4.294 1.00 97.88 110 PHE A O 1
ATOM 895 N N . PHE A 1 111 ? 8.124 -4.159 4.296 1.00 98.38 111 PHE A N 1
ATOM 896 C CA . PHE A 1 111 ? 7.973 -5.614 4.214 1.00 98.38 111 PHE A CA 1
ATOM 897 C C . PHE A 1 111 ? 7.313 -6.217 5.457 1.00 98.38 111 PHE A C 1
ATOM 899 O O . PHE A 1 111 ? 6.487 -7.126 5.326 1.00 98.38 111 PHE A O 1
ATOM 906 N N . ASN A 1 112 ? 7.606 -5.688 6.646 1.00 98.25 112 ASN A N 1
ATOM 907 C CA . ASN A 1 112 ? 6.910 -6.084 7.869 1.00 98.25 112 ASN A CA 1
ATOM 908 C C . ASN A 1 112 ? 5.407 -5.782 7.769 1.00 98.25 112 ASN A C 1
ATOM 910 O O . ASN A 1 112 ? 4.587 -6.680 7.982 1.00 98.25 112 ASN A O 1
ATOM 914 N N . LEU A 1 113 ? 5.033 -4.578 7.327 1.00 98.00 113 LEU A N 1
ATOM 915 C CA . LEU A 1 113 ? 3.632 -4.217 7.091 1.00 98.00 113 LEU A CA 1
ATOM 916 C C . LEU A 1 113 ? 2.988 -5.084 6.000 1.00 98.00 113 LEU A C 1
ATOM 918 O O . LEU A 1 113 ? 1.844 -5.522 6.146 1.00 98.00 113 LEU A O 1
ATOM 922 N N . LEU A 1 114 ? 3.718 -5.380 4.922 1.00 97.44 114 LEU A N 1
ATOM 923 C CA . LEU A 1 114 ? 3.251 -6.234 3.827 1.00 97.44 114 LEU A CA 1
ATOM 924 C C . LEU A 1 114 ? 2.967 -7.657 4.310 1.00 97.44 114 LEU A C 1
ATOM 926 O O . LEU A 1 114 ? 2.030 -8.303 3.834 1.00 97.44 114 LEU A O 1
ATOM 930 N N . SER A 1 115 ? 3.757 -8.166 5.251 1.00 96.25 115 SER A N 1
ATOM 931 C CA . SER A 1 115 ? 3.510 -9.474 5.857 1.00 96.25 115 SER A CA 1
ATOM 932 C C . SER A 1 115 ? 2.267 -9.463 6.756 1.00 96.25 115 SER A C 1
ATOM 934 O O . SER A 1 115 ? 1.469 -10.401 6.700 1.00 96.25 115 SER A O 1
ATOM 936 N N . ALA A 1 116 ? 2.054 -8.378 7.507 1.00 96.50 116 ALA A N 1
ATOM 937 C CA . ALA A 1 116 ? 1.028 -8.296 8.540 1.00 96.50 116 ALA A CA 1
ATOM 938 C C . ALA A 1 116 ? -0.369 -7.966 7.992 1.00 96.50 116 ALA A C 1
ATOM 940 O O . ALA A 1 116 ? -1.355 -8.566 8.422 1.00 96.50 116 ALA A O 1
ATOM 941 N N . HIS A 1 117 ? -0.486 -7.034 7.044 1.00 96.44 117 HIS A N 1
ATOM 942 C CA . HIS A 1 117 ? -1.779 -6.486 6.616 1.00 96.44 117 HIS A CA 1
ATOM 943 C C . HIS A 1 117 ? -2.221 -7.033 5.262 1.00 96.44 117 HIS A C 1
ATOM 945 O O . HIS A 1 117 ? -1.404 -7.278 4.371 1.00 96.44 117 HIS A O 1
ATOM 951 N N . LYS A 1 118 ? -3.530 -7.237 5.065 1.00 95.25 118 LYS A N 1
ATOM 952 C CA . LYS A 1 118 ? -4.026 -7.763 3.784 1.00 95.25 118 LYS A CA 1
ATOM 953 C C . LYS A 1 118 ? -3.887 -6.730 2.672 1.00 95.25 118 LYS A C 1
ATOM 955 O O . LY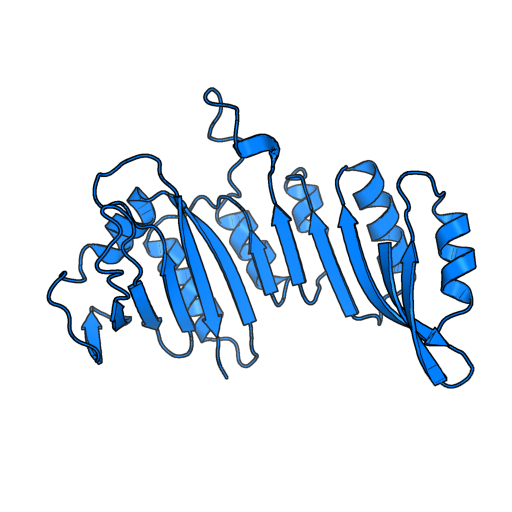S A 1 118 ? -3.274 -7.059 1.661 1.00 95.25 118 LYS A O 1
ATOM 960 N N . ASN A 1 119 ? -4.416 -5.523 2.875 1.00 97.62 119 ASN A N 1
ATOM 961 C CA . ASN A 1 119 ? -4.312 -4.415 1.931 1.00 97.62 119 ASN A CA 1
ATOM 962 C C . ASN A 1 119 ? -3.558 -3.236 2.550 1.00 97.62 119 ASN A C 1
ATOM 964 O O . ASN A 1 119 ? -3.814 -2.860 3.697 1.00 97.62 119 ASN A O 1
ATOM 968 N N . LEU A 1 120 ? -2.670 -2.638 1.760 1.00 97.88 120 LEU A N 1
ATOM 969 C CA . LEU A 1 120 ? -1.843 -1.506 2.157 1.00 97.88 120 LEU A CA 1
ATOM 970 C C . LEU A 1 120 ? -2.044 -0.335 1.205 1.00 97.88 120 LEU A C 1
ATOM 972 O O . LEU A 1 120 ? -2.090 -0.511 -0.011 1.00 97.88 120 LEU A O 1
ATOM 976 N N . ASN A 1 121 ? -2.134 0.861 1.769 1.00 97.56 121 ASN A N 1
ATOM 977 C CA . ASN A 1 121 ? -2.019 2.110 1.033 1.00 97.56 121 ASN A CA 1
ATOM 978 C C . ASN A 1 121 ? -1.072 3.030 1.797 1.00 97.56 121 ASN A C 1
ATOM 980 O O . ASN A 1 121 ? -1.431 3.586 2.831 1.00 97.56 121 ASN A O 1
ATOM 984 N N . LEU A 1 122 ? 0.157 3.128 1.329 1.00 95.69 122 LEU A N 1
ATOM 985 C CA . LEU A 1 122 ? 1.221 3.852 1.992 1.00 95.69 122 LEU A CA 1
ATOM 986 C C . LEU A 1 122 ? 1.532 5.131 1.219 1.00 95.69 122 LEU A C 1
ATOM 988 O O . LEU A 1 122 ? 1.306 5.224 0.015 1.00 95.69 122 LEU A O 1
ATOM 992 N N . GLY A 1 123 ? 2.062 6.124 1.926 1.00 91.94 123 GLY A N 1
ATOM 993 C CA . GLY A 1 123 ? 2.660 7.298 1.307 1.00 91.94 123 GLY A CA 1
ATOM 994 C C . GLY A 1 123 ? 3.981 6.949 0.615 1.00 91.94 123 GLY A C 1
ATOM 995 O O . GLY A 1 123 ? 4.080 6.008 -0.172 1.00 91.94 123 GLY A O 1
ATOM 996 N N . ARG A 1 124 ? 5.019 7.726 0.918 1.00 92.25 124 ARG A N 1
ATOM 997 C CA . ARG A 1 124 ? 6.353 7.549 0.338 1.00 92.25 124 ARG A CA 1
ATOM 998 C C . ARG A 1 124 ? 7.044 6.341 0.961 1.00 92.25 124 ARG A C 1
ATOM 1000 O O . ARG A 1 124 ? 7.183 6.281 2.184 1.00 92.25 124 ARG A O 1
ATOM 1007 N N . VAL A 1 125 ? 7.521 5.421 0.132 1.00 94.06 125 VAL A N 1
ATOM 1008 C CA . VAL A 1 125 ? 8.319 4.267 0.563 1.00 94.06 125 VAL A CA 1
ATOM 1009 C C . VAL A 1 125 ? 9.693 4.354 -0.090 1.00 94.06 125 VAL A C 1
ATOM 1011 O O . VAL A 1 125 ? 9.812 4.651 -1.279 1.00 94.06 125 VAL A O 1
ATOM 1014 N N . LYS A 1 126 ? 10.750 4.137 0.693 1.00 93.75 126 LYS A N 1
ATOM 1015 C CA . LYS A 1 126 ? 12.125 4.100 0.188 1.00 93.75 126 LYS A CA 1
ATOM 1016 C C . LYS A 1 126 ? 12.466 2.668 -0.202 1.00 93.75 126 LYS A C 1
ATOM 1018 O O . LYS A 1 126 ? 12.577 1.826 0.685 1.00 93.75 126 LYS A O 1
ATOM 1023 N N . MET A 1 127 ? 12.636 2.421 -1.501 1.00 94.75 127 MET A N 1
ATOM 1024 C CA . MET A 1 127 ? 12.977 1.105 -2.046 1.00 94.75 127 MET A CA 1
ATOM 1025 C C . MET A 1 127 ? 13.911 1.217 -3.257 1.00 94.75 127 MET A C 1
ATOM 1027 O O . MET A 1 127 ? 13.894 2.233 -3.959 1.00 94.75 127 MET A O 1
ATOM 1031 N N . THR A 1 128 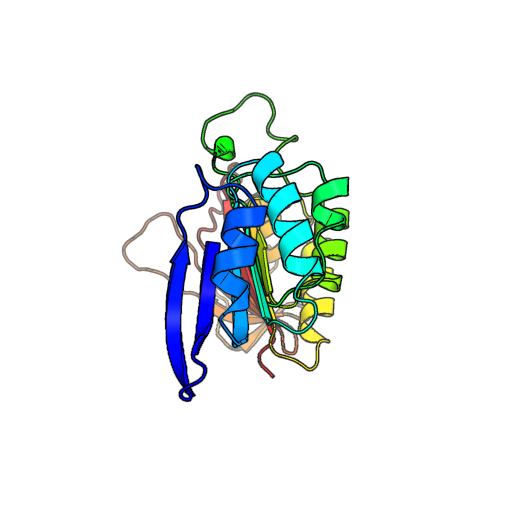? 14.690 0.168 -3.514 1.00 95.31 128 THR A N 1
ATOM 1032 C CA . THR A 1 128 ? 15.416 -0.052 -4.778 1.00 95.31 128 THR A CA 1
ATOM 1033 C C . THR A 1 128 ? 14.554 -0.806 -5.799 1.00 95.31 128 THR A C 1
ATOM 1035 O O . THR A 1 128 ? 13.454 -1.277 -5.485 1.00 95.31 128 THR A O 1
ATOM 1038 N N . SER A 1 129 ? 15.044 -0.938 -7.035 1.00 92.94 129 SER A N 1
ATOM 1039 C CA . SER A 1 129 ? 14.392 -1.746 -8.073 1.00 92.94 129 SER A CA 1
ATOM 1040 C C . SER A 1 129 ? 14.331 -3.230 -7.680 1.00 92.94 129 SER A C 1
ATOM 1042 O O . SER A 1 129 ? 13.272 -3.846 -7.802 1.00 92.94 129 SER A O 1
ATOM 1044 N N . GLU A 1 130 ? 15.397 -3.793 -7.101 1.00 95.38 130 GLU A N 1
ATOM 1045 C CA . GLU A 1 130 ? 15.423 -5.189 -6.635 1.00 95.38 130 GLU A CA 1
ATOM 1046 C C . GLU A 1 130 ? 14.424 -5.432 -5.495 1.00 95.38 130 GLU A C 1
ATOM 1048 O O . GLU A 1 130 ? 13.783 -6.483 -5.405 1.00 95.38 130 GLU A O 1
ATOM 1053 N N . GLU A 1 131 ? 14.244 -4.448 -4.616 1.00 97.25 131 GLU A N 1
ATOM 1054 C CA . GLU A 1 131 ? 13.253 -4.523 -3.546 1.00 97.25 131 GLU A CA 1
ATOM 1055 C C . GLU A 1 131 ? 11.819 -4.453 -4.095 1.00 97.25 131 GLU A C 1
ATOM 1057 O O . GLU A 1 131 ? 10.929 -5.138 -3.578 1.00 97.25 131 GLU A O 1
ATOM 1062 N N . CYS A 1 132 ? 11.585 -3.698 -5.175 1.00 96.38 132 CYS A N 1
ATOM 1063 C CA . CYS A 1 132 ? 10.308 -3.715 -5.895 1.00 96.38 132 CYS A CA 1
ATOM 1064 C C . CYS A 1 132 ? 10.033 -5.097 -6.502 1.00 96.38 132 CYS A C 1
ATOM 1066 O O . CYS A 1 132 ? 8.913 -5.607 -6.392 1.00 96.38 132 CYS A O 1
ATOM 1068 N N . GLU A 1 133 ? 11.051 -5.743 -7.075 1.00 95.38 133 GLU A N 1
ATOM 1069 C CA . GLU A 1 133 ? 10.946 -7.118 -7.573 1.00 95.38 133 GLU A CA 1
ATOM 1070 C C . GLU A 1 133 ? 10.584 -8.106 -6.467 1.00 95.38 133 GLU A C 1
ATOM 1072 O O . GLU A 1 133 ? 9.631 -8.880 -6.610 1.00 95.38 133 GLU A O 1
ATOM 1077 N N . ARG A 1 134 ? 11.252 -8.014 -5.316 1.00 97.62 134 ARG A N 1
ATOM 1078 C CA . ARG A 1 134 ? 10.931 -8.835 -4.144 1.00 97.62 134 ARG A CA 1
ATOM 1079 C C . ARG A 1 134 ? 9.494 -8.616 -3.658 1.00 97.62 134 ARG A C 1
ATOM 1081 O O . ARG A 1 134 ? 8.818 -9.577 -3.281 1.00 97.62 134 ARG A O 1
ATOM 1088 N N . ALA A 1 135 ? 8.996 -7.379 -3.671 1.00 97.56 135 ALA A N 1
ATOM 1089 C CA . ALA A 1 135 ? 7.607 -7.083 -3.319 1.00 97.56 135 ALA A CA 1
ATOM 1090 C C . ALA A 1 135 ? 6.617 -7.745 -4.286 1.00 97.56 135 ALA A C 1
ATOM 1092 O O . ALA A 1 135 ? 5.632 -8.342 -3.839 1.00 97.56 135 ALA A O 1
ATOM 1093 N N . MET A 1 136 ? 6.898 -7.714 -5.592 1.00 96.38 136 MET A N 1
ATOM 1094 C CA . MET A 1 136 ? 6.084 -8.414 -6.587 1.00 96.38 136 MET A CA 1
ATOM 1095 C C . MET A 1 136 ? 6.078 -9.924 -6.380 1.00 96.38 136 MET A C 1
ATOM 1097 O O . MET A 1 136 ? 5.015 -10.533 -6.484 1.00 96.38 136 MET A O 1
ATOM 1101 N N . GLU A 1 137 ? 7.233 -10.525 -6.088 1.00 96.88 137 GLU A N 1
ATOM 1102 C CA . GLU A 1 137 ? 7.345 -11.962 -5.823 1.00 96.88 137 GLU A CA 1
ATOM 1103 C C . GLU A 1 137 ? 6.490 -12.362 -4.619 1.00 96.88 137 GLU A C 1
ATOM 1105 O O . GLU A 1 137 ? 5.681 -13.289 -4.719 1.00 96.88 137 GLU A O 1
ATOM 1110 N N . ILE A 1 138 ? 6.584 -11.604 -3.519 1.00 97.19 138 ILE A N 1
ATOM 1111 C CA . ILE A 1 138 ? 5.755 -11.818 -2.327 1.00 97.19 138 ILE A CA 1
ATOM 1112 C C . ILE A 1 138 ? 4.274 -11.704 -2.679 1.00 97.19 138 ILE A C 1
ATOM 1114 O O . ILE A 1 138 ? 3.506 -12.592 -2.324 1.00 97.19 138 ILE A O 1
ATOM 1118 N N . ILE A 1 139 ? 3.858 -10.643 -3.379 1.00 97.19 139 ILE A N 1
ATOM 1119 C CA . ILE A 1 139 ? 2.447 -10.403 -3.721 1.00 97.19 139 ILE A CA 1
ATOM 1120 C C . ILE A 1 139 ? 1.918 -11.469 -4.687 1.00 97.19 139 ILE A C 1
ATOM 1122 O O . ILE A 1 139 ? 0.813 -11.969 -4.487 1.00 97.19 139 ILE A O 1
ATOM 1126 N N . SER A 1 140 ? 2.702 -11.852 -5.695 1.00 96.88 140 SER A N 1
ATOM 1127 C CA . SER A 1 140 ? 2.333 -12.871 -6.683 1.00 96.88 140 SER A CA 1
ATOM 1128 C C . SER A 1 140 ? 2.206 -14.270 -6.078 1.00 96.88 140 SER A C 1
ATOM 1130 O O . SER A 1 140 ? 1.491 -15.098 -6.642 1.00 96.88 140 SER A O 1
ATOM 1132 N N . ALA A 1 141 ? 2.917 -14.562 -4.987 1.00 95.94 141 ALA A N 1
ATOM 1133 C CA . ALA A 1 141 ? 2.887 -15.867 -4.327 1.00 95.94 141 ALA A CA 1
ATOM 1134 C C . ALA A 1 141 ? 1.672 -16.057 -3.402 1.00 95.94 141 ALA A C 1
ATOM 1136 O O . ALA A 1 141 ? 1.399 -17.172 -2.955 1.00 95.94 141 ALA A O 1
ATOM 1137 N N . VAL A 1 142 ? 0.937 -14.987 -3.087 1.00 93.50 142 VAL A N 1
ATOM 1138 C CA . VAL A 1 142 ? -0.229 -15.060 -2.202 1.00 93.50 142 VAL A CA 1
ATOM 1139 C C . VAL A 1 142 ? -1.393 -15.764 -2.921 1.00 93.50 142 VAL A C 1
ATOM 1141 O O . VAL A 1 142 ? -1.647 -15.532 -4.095 1.00 93.50 142 VAL A O 1
ATOM 1144 N N . SER A 1 143 ? -2.145 -16.616 -2.222 1.00 91.50 143 SER A N 1
ATOM 1145 C CA . SER A 1 143 ? -3.323 -17.321 -2.772 1.00 91.50 143 SER A CA 1
ATOM 1146 C C . SER A 1 143 ? -4.653 -16.590 -2.548 1.00 91.50 143 SER A C 1
ATOM 1148 O O . SER A 1 143 ? -5.721 -17.112 -2.847 1.00 91.50 143 SER A O 1
ATOM 1150 N N . ARG A 1 144 ? -4.594 -15.373 -2.009 1.00 91.12 144 ARG A N 1
ATOM 1151 C CA . ARG A 1 144 ? -5.733 -14.493 -1.738 1.00 91.12 144 ARG A CA 1
ATOM 1152 C C . ARG A 1 144 ? -5.549 -13.150 -2.431 1.00 91.12 144 ARG A C 1
ATOM 1154 O O . ARG A 1 144 ? -4.418 -12.696 -2.625 1.00 91.12 144 ARG A O 1
ATOM 1161 N N . GLU A 1 145 ? -6.669 -12.496 -2.723 1.00 93.62 145 GLU A N 1
ATOM 1162 C CA . GLU A 1 145 ? -6.671 -11.122 -3.213 1.00 93.62 145 GLU A CA 1
ATOM 1163 C C . GLU A 1 145 ? -5.979 -10.189 -2.208 1.00 93.62 145 GLU A C 1
ATOM 1165 O O . GLU A 1 145 ? -6.215 -10.249 -0.993 1.00 93.62 145 GLU A O 1
ATOM 1170 N N . ARG A 1 146 ? -5.098 -9.339 -2.734 1.00 95.31 146 ARG A N 1
ATOM 1171 C CA . ARG A 1 146 ? -4.335 -8.343 -1.979 1.00 95.31 146 ARG A CA 1
ATOM 1172 C C . ARG A 1 146 ? -4.037 -7.161 -2.886 1.00 95.31 146 ARG A C 1
ATOM 1174 O O . ARG A 1 146 ? -3.636 -7.353 -4.035 1.00 95.31 146 ARG A O 1
ATOM 1181 N N . LYS A 1 147 ? -4.153 -5.955 -2.336 1.00 97.62 147 LYS A N 1
ATOM 1182 C CA . LYS A 1 147 ? -3.758 -4.708 -2.989 1.00 97.62 147 LYS A CA 1
ATOM 1183 C C . LYS A 1 147 ? -2.754 -3.937 -2.137 1.00 97.62 147 LYS A C 1
ATOM 1185 O O . LYS A 1 147 ? -2.972 -3.727 -0.946 1.00 97.62 147 LYS A O 1
ATOM 1190 N N . VAL A 1 148 ? -1.685 -3.488 -2.779 1.00 98.06 148 VAL A N 1
ATOM 1191 C CA . VAL A 1 148 ? -0.677 -2.585 -2.225 1.00 98.06 148 VAL A CA 1
ATOM 1192 C C . VAL A 1 148 ? -0.626 -1.352 -3.112 1.00 98.06 148 VAL A C 1
ATOM 1194 O O . VAL A 1 148 ? -0.562 -1.468 -4.333 1.00 98.06 148 VAL A O 1
ATOM 1197 N N . ASP A 1 149 ? -0.698 -0.184 -2.498 1.00 97.81 149 ASP A N 1
ATOM 1198 C CA . ASP A 1 149 ? -0.612 1.125 -3.135 1.00 97.81 149 ASP A CA 1
ATOM 1199 C C . ASP A 1 149 ? 0.460 1.918 -2.391 1.00 97.81 149 ASP A C 1
ATOM 1201 O O . ASP A 1 149 ? 0.464 1.909 -1.158 1.00 97.81 149 ASP A O 1
ATOM 1205 N N . LEU A 1 150 ? 1.404 2.515 -3.107 1.00 96.44 150 LEU A N 1
ATOM 1206 C CA . LEU A 1 150 ? 2.512 3.260 -2.518 1.00 96.44 150 LEU A CA 1
ATOM 1207 C C . LEU A 1 150 ? 3.068 4.293 -3.501 1.00 96.44 150 LEU A C 1
ATOM 1209 O O . LEU A 1 150 ? 2.811 4.219 -4.704 1.00 96.44 150 LEU A O 1
ATOM 1213 N N . PHE A 1 151 ? 3.851 5.237 -2.990 1.00 93.56 151 PHE A N 1
ATOM 1214 C CA . PHE A 1 151 ? 4.594 6.200 -3.799 1.00 93.56 151 PHE A CA 1
ATOM 1215 C C . PHE A 1 151 ? 6.090 5.897 -3.738 1.00 93.56 151 PHE A C 1
ATOM 1217 O O . PHE A 1 151 ? 6.655 5.782 -2.645 1.00 93.56 151 PHE A O 1
ATOM 1224 N N . LEU A 1 152 ? 6.723 5.795 -4.905 1.00 92.69 152 LEU A N 1
ATOM 1225 C CA . LEU A 1 152 ? 8.170 5.633 -5.062 1.00 92.69 152 LEU A CA 1
ATOM 1226 C C . LEU A 1 152 ? 8.766 6.871 -5.718 1.00 92.69 152 LEU A C 1
ATOM 1228 O O . LEU A 1 152 ? 8.065 7.589 -6.421 1.00 92.69 152 LEU A O 1
ATOM 1232 N N . ALA A 1 153 ? 10.060 7.093 -5.503 1.00 90.38 153 ALA A N 1
ATOM 1233 C CA . ALA A 1 153 ? 10.801 8.095 -6.257 1.00 90.38 153 ALA A CA 1
ATOM 1234 C C . ALA A 1 153 ? 10.874 7.706 -7.739 1.00 90.38 153 ALA A C 1
ATOM 1236 O O . ALA A 1 153 ? 11.067 6.529 -8.061 1.00 90.38 153 ALA A O 1
ATOM 1237 N N . ASP A 1 154 ? 10.788 8.699 -8.620 1.00 87.56 154 ASP A N 1
ATOM 1238 C CA . ASP A 1 154 ? 10.808 8.482 -10.066 1.00 87.56 154 ASP A CA 1
ATOM 1239 C C . ASP A 1 154 ? 12.100 7.838 -10.558 1.00 87.56 154 ASP A C 1
ATOM 1241 O O . ASP A 1 154 ? 12.063 7.054 -11.507 1.00 87.56 154 ASP A O 1
ATOM 1245 N N . VAL A 1 155 ? 13.227 8.089 -9.881 1.00 89.12 155 VAL A N 1
ATOM 1246 C CA . VAL A 1 155 ? 14.488 7.383 -10.146 1.00 89.12 155 VAL A CA 1
ATOM 1247 C C . VAL A 1 155 ? 14.334 5.876 -9.931 1.00 89.12 155 VAL A C 1
ATOM 1249 O O . VAL A 1 155 ? 14.648 5.104 -10.827 1.00 89.12 155 VAL A O 1
ATOM 1252 N N . THR A 1 156 ? 13.719 5.445 -8.822 1.00 91.38 156 THR A N 1
ATOM 1253 C CA . THR A 1 156 ? 13.484 4.022 -8.537 1.00 91.38 156 THR A CA 1
ATOM 1254 C C . THR A 1 156 ? 12.594 3.391 -9.605 1.00 91.38 156 THR A C 1
ATOM 1256 O O . THR A 1 156 ? 12.874 2.286 -10.069 1.00 91.38 156 THR A O 1
ATOM 1259 N N . THR A 1 157 ? 11.512 4.063 -10.012 1.00 90.81 157 THR A N 1
ATOM 1260 C CA . THR A 1 157 ? 10.631 3.526 -11.060 1.00 90.81 157 THR A CA 1
ATOM 1261 C C . THR A 1 157 ? 11.262 3.578 -12.445 1.00 90.81 157 THR A C 1
ATOM 1263 O O . THR A 1 157 ? 10.993 2.691 -13.248 1.00 90.81 157 THR A O 1
ATOM 1266 N N . SER A 1 158 ? 12.103 4.571 -12.731 1.00 89.62 158 SER A N 1
ATOM 1267 C CA . SER A 1 158 ? 12.829 4.678 -14.000 1.00 89.62 158 SER A CA 1
ATOM 1268 C C . SER A 1 158 ? 13.870 3.575 -14.127 1.00 89.62 158 SER A C 1
ATOM 1270 O O . SER A 1 158 ? 13.866 2.877 -15.137 1.00 89.62 1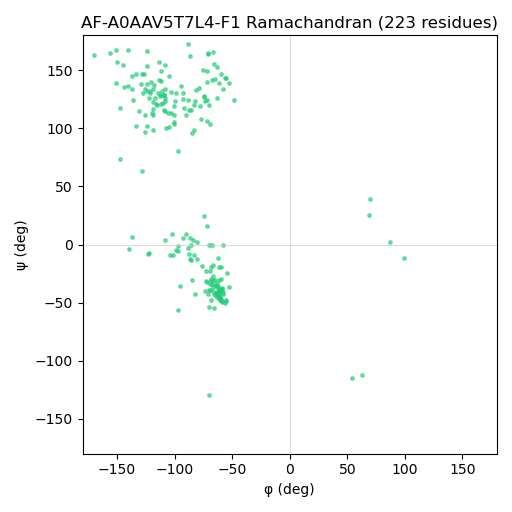58 SER A O 1
ATOM 1272 N N . ASP A 1 159 ? 14.673 3.352 -13.084 1.00 90.25 159 ASP A N 1
ATOM 1273 C CA . ASP A 1 159 ? 15.642 2.251 -13.008 1.00 90.25 159 ASP A CA 1
ATOM 1274 C C . ASP A 1 159 ? 14.933 0.906 -13.180 1.00 90.25 159 ASP A C 1
ATOM 1276 O O . ASP A 1 159 ? 15.364 0.027 -13.925 1.00 90.25 159 ASP A O 1
ATOM 1280 N N . TRP A 1 160 ? 13.773 0.758 -12.539 1.00 89.19 160 TRP A N 1
ATOM 1281 C CA . TRP A 1 160 ? 12.977 -0.455 -12.651 1.00 89.19 160 TRP A CA 1
ATOM 1282 C C . TRP A 1 160 ? 12.407 -0.680 -14.066 1.00 89.19 160 TRP A C 1
ATOM 1284 O O . TRP A 1 160 ? 12.245 -1.822 -14.500 1.00 89.19 160 TRP A O 1
ATOM 1294 N N . LEU A 1 161 ? 12.126 0.392 -14.811 1.00 89.81 161 LEU A N 1
ATOM 1295 C CA . LEU A 1 161 ? 11.569 0.347 -16.167 1.00 89.81 161 LEU A CA 1
ATOM 1296 C C . LEU A 1 161 ? 12.617 0.465 -17.281 1.00 89.81 161 LEU A C 1
ATOM 1298 O O . LEU A 1 161 ? 12.239 0.385 -18.451 1.00 89.81 161 LEU A O 1
ATOM 1302 N N . GLU A 1 162 ? 13.901 0.628 -16.958 1.00 89.44 162 GLU A N 1
ATOM 1303 C CA . GLU A 1 162 ? 14.976 0.918 -17.921 1.00 89.44 162 GLU A CA 1
ATOM 1304 C C . GLU A 1 162 ? 15.007 -0.084 -19.089 1.00 89.44 162 GLU A C 1
ATOM 1306 O O . GLU A 1 162 ? 15.197 0.284 -20.250 1.00 89.44 162 GLU A O 1
ATOM 1311 N N . ASN A 1 163 ? 14.719 -1.355 -18.798 1.00 87.69 163 ASN A N 1
ATOM 1312 C CA . ASN A 1 163 ? 14.737 -2.446 -19.773 1.00 87.69 163 ASN A CA 1
ATOM 1313 C C . ASN A 1 163 ? 13.442 -2.602 -20.589 1.00 87.69 163 ASN A C 1
ATOM 1315 O O . ASN A 1 163 ? 13.340 -3.550 -21.369 1.00 87.69 163 ASN A O 1
ATOM 1319 N N . ILE A 1 164 ? 12.454 -1.716 -20.426 1.00 88.94 164 ILE A N 1
ATOM 1320 C CA . ILE A 1 164 ? 11.168 -1.761 -21.136 1.00 88.94 164 ILE A CA 1
ATOM 1321 C C . ILE A 1 164 ? 11.129 -0.630 -22.178 1.00 88.94 164 ILE A C 1
ATOM 1323 O O . ILE A 1 164 ? 10.845 0.523 -21.844 1.00 88.94 164 ILE A O 1
ATOM 1327 N N . PRO A 1 165 ? 11.373 -0.924 -23.469 1.00 87.38 165 PRO A N 1
ATOM 1328 C CA . PRO A 1 165 ? 11.370 0.086 -24.519 1.00 87.38 165 PRO A CA 1
ATOM 1329 C C . PRO A 1 165 ? 10.018 0.794 -24.641 1.00 87.38 165 PRO A C 1
ATOM 1331 O O . PRO A 1 165 ? 8.959 0.172 -24.554 1.00 87.38 165 PRO A O 1
ATOM 1334 N N . LYS A 1 166 ? 10.019 2.082 -24.998 1.00 83.88 166 LYS A N 1
ATOM 1335 C CA . LYS A 1 166 ? 8.773 2.822 -25.300 1.00 83.88 166 LYS A CA 1
ATOM 1336 C C . LYS A 1 166 ? 7.987 2.235 -26.483 1.00 83.88 166 LYS A C 1
ATOM 1338 O O . LYS A 1 166 ? 6.798 2.499 -26.620 1.00 83.88 166 LYS A O 1
ATOM 1343 N N . SER A 1 167 ? 8.645 1.443 -27.333 1.00 87.19 167 SER A N 1
ATOM 1344 C CA . SER A 1 167 ? 8.040 0.721 -28.459 1.00 87.19 167 SER A CA 1
ATOM 1345 C C . SER A 1 167 ? 7.458 -0.651 -28.089 1.00 87.19 167 SER A C 1
ATOM 1347 O O . SER A 1 167 ? 7.062 -1.382 -28.999 1.00 87.19 167 SER A O 1
ATOM 1349 N N . SER A 1 168 ? 7.440 -1.015 -26.800 1.00 89.94 168 SER A N 1
ATOM 1350 C CA . SER A 1 168 ? 6.881 -2.284 -26.314 1.00 89.94 168 SER A CA 1
ATOM 1351 C C . SER A 1 168 ? 5.421 -2.452 -26.731 1.00 89.94 168 SER A C 1
ATOM 1353 O O . SER A 1 168 ? 4.634 -1.500 -26.737 1.00 89.94 168 SER A O 1
ATOM 1355 N N . LYS A 1 169 ? 5.045 -3.686 -27.049 1.00 93.50 169 LYS A N 1
ATOM 1356 C CA . LYS A 1 169 ? 3.686 -4.095 -27.397 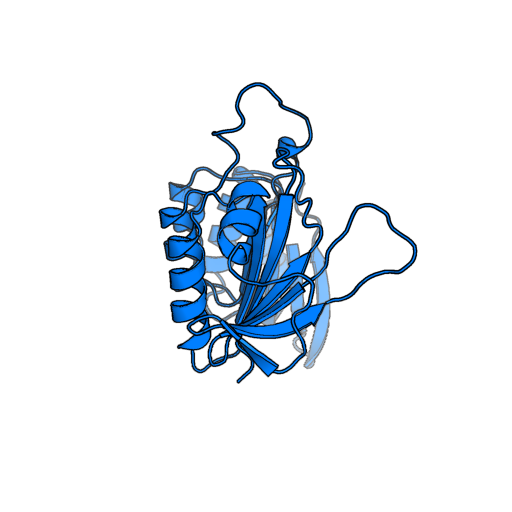1.00 93.50 169 LYS A CA 1
ATOM 1357 C C . LYS A 1 169 ? 3.106 -4.994 -26.304 1.00 93.50 169 LYS A C 1
ATOM 1359 O O . LYS A 1 169 ? 3.849 -5.725 -25.651 1.00 93.50 169 LYS A O 1
ATOM 1364 N N . PRO A 1 170 ? 1.777 -4.970 -26.092 1.00 95.38 170 PRO A N 1
ATOM 1365 C CA . PRO A 1 170 ? 1.107 -5.901 -25.187 1.00 95.38 170 PRO A CA 1
ATOM 1366 C C . PRO A 1 170 ? 1.537 -7.355 -25.429 1.00 95.38 170 PRO A C 1
ATOM 1368 O O . PRO A 1 170 ? 1.403 -7.860 -26.542 1.00 95.38 170 PRO A O 1
ATOM 1371 N N . GLY A 1 171 ? 2.022 -8.020 -24.381 1.00 94.75 171 GLY A N 1
ATOM 1372 C CA . GLY A 1 171 ? 2.537 -9.389 -24.420 1.00 94.75 171 GLY A CA 1
ATOM 1373 C C . GLY A 1 171 ? 4.062 -9.507 -24.496 1.00 94.75 171 GLY A C 1
ATOM 1374 O O . GLY A 1 171 ? 4.565 -10.606 -24.266 1.00 94.75 171 GLY A O 1
ATOM 1375 N N . ASP A 1 172 ? 4.792 -8.418 -24.763 1.00 95.94 172 ASP A N 1
ATOM 1376 C CA . ASP A 1 172 ? 6.259 -8.435 -24.765 1.00 95.94 172 ASP A CA 1
ATOM 1377 C C . ASP A 1 172 ? 6.805 -8.819 -23.377 1.00 95.94 172 ASP A C 1
ATOM 1379 O O . ASP A 1 172 ? 6.286 -8.389 -22.340 1.00 95.94 172 ASP A O 1
ATOM 1383 N N . LEU A 1 173 ? 7.851 -9.651 -23.365 1.00 95.44 173 LEU A N 1
ATOM 1384 C CA . LEU A 1 173 ? 8.463 -10.208 -22.159 1.00 95.44 173 LEU A CA 1
ATOM 1385 C C . LEU A 1 173 ? 9.840 -9.579 -21.909 1.00 95.44 173 LEU A C 1
ATOM 1387 O O . LEU A 1 173 ? 10.723 -9.655 -22.763 1.00 95.44 173 LEU A O 1
ATOM 1391 N N . TYR A 1 174 ? 10.037 -9.044 -20.706 1.00 93.19 174 TYR A N 1
ATOM 1392 C CA . TYR A 1 174 ? 11.286 -8.443 -20.235 1.00 93.19 174 TYR A CA 1
ATOM 1393 C C . TYR A 1 174 ? 11.700 -9.121 -18.926 1.00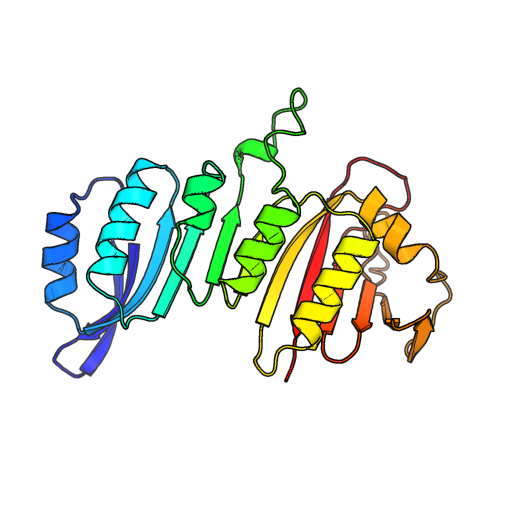 93.19 174 TYR A C 1
ATOM 1395 O O . TYR A 1 174 ? 11.176 -8.832 -17.850 1.00 93.19 174 TYR A O 1
ATOM 1403 N N . GLY A 1 175 ? 12.592 -10.110 -19.023 1.00 91.38 175 GLY A N 1
ATOM 1404 C CA . GLY A 1 175 ? 12.909 -10.991 -17.898 1.00 91.38 175 GLY A CA 1
ATOM 1405 C C . GLY A 1 175 ? 11.680 -11.798 -17.464 1.00 91.38 175 GLY A C 1
ATOM 1406 O O . GLY A 1 175 ? 11.204 -12.656 -18.204 1.00 91.38 175 GLY A O 1
ATOM 1407 N N . LYS A 1 176 ? 11.161 -11.522 -16.262 1.00 93.38 176 LYS A N 1
ATOM 1408 C CA . LYS A 1 176 ? 9.930 -12.135 -15.719 1.00 93.38 176 LYS A CA 1
ATOM 1409 C C . LYS A 1 176 ? 8.685 -11.244 -15.883 1.00 93.38 176 LYS A C 1
ATOM 1411 O O . LYS A 1 176 ? 7.586 -11.662 -15.514 1.00 93.38 176 LYS A O 1
ATOM 1416 N N . LEU A 1 177 ? 8.848 -10.019 -16.387 1.00 95.06 177 LEU A N 1
ATOM 1417 C CA . LEU A 1 177 ? 7.775 -9.039 -16.527 1.00 95.06 177 LEU A CA 1
ATOM 1418 C C . LEU A 1 177 ? 7.138 -9.122 -17.908 1.00 95.06 177 LEU A C 1
ATOM 1420 O O . LEU A 1 177 ? 7.823 -9.073 -18.924 1.00 95.06 177 LEU A O 1
ATOM 1424 N N . ILE A 1 178 ? 5.812 -9.189 -17.935 1.00 96.38 178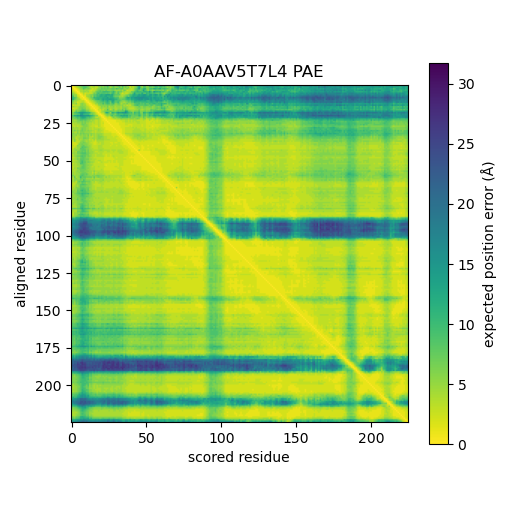 ILE A N 1
ATOM 1425 C CA . ILE A 1 178 ? 5.016 -9.085 -19.154 1.00 96.38 178 ILE A CA 1
ATOM 1426 C C . ILE A 1 178 ? 4.488 -7.658 -19.250 1.00 96.38 178 ILE A C 1
ATOM 1428 O O . ILE A 1 178 ? 3.782 -7.182 -18.353 1.00 96.38 178 ILE A O 1
ATOM 1432 N N . TYR A 1 179 ? 4.793 -6.986 -20.353 1.00 95.50 179 TYR A N 1
ATOM 1433 C CA . TYR A 1 179 ? 4.211 -5.692 -20.667 1.00 95.50 179 TYR A CA 1
ATOM 1434 C C . TYR A 1 179 ? 2.742 -5.868 -21.065 1.00 95.50 179 TYR A C 1
ATOM 1436 O O . TYR A 1 179 ? 2.420 -6.628 -21.977 1.00 95.50 179 TYR A O 1
ATOM 1444 N N . VAL A 1 180 ? 1.824 -5.179 -20.383 1.00 94.75 180 VAL A N 1
ATOM 1445 C CA . VAL A 1 180 ? 0.384 -5.302 -20.664 1.00 94.75 180 VAL A CA 1
ATOM 1446 C C . VAL A 1 180 ? -0.075 -4.173 -21.569 1.00 94.75 180 VAL A C 1
ATOM 1448 O O . VAL A 1 180 ? -0.674 -4.431 -22.607 1.00 94.75 180 VAL A O 1
ATOM 1451 N N . ARG A 1 181 ? 0.149 -2.923 -21.157 1.00 91.31 181 ARG A N 1
ATOM 1452 C CA . ARG A 1 181 ? -0.217 -1.728 -21.928 1.00 91.31 181 ARG A CA 1
ATOM 1453 C C . ARG A 1 181 ? 0.375 -0.472 -21.306 1.00 91.31 181 ARG A C 1
ATOM 1455 O O . ARG A 1 181 ? 0.691 -0.445 -20.120 1.00 91.31 181 ARG A O 1
ATOM 1462 N N . ASN A 1 182 ? 0.396 0.583 -22.103 1.00 83.69 182 ASN A N 1
ATOM 1463 C CA . ASN A 1 182 ? 0.571 1.956 -21.660 1.00 83.69 182 ASN A CA 1
ATOM 1464 C C . ASN A 1 182 ? -0.744 2.715 -21.881 1.00 83.69 182 ASN A C 1
ATOM 1466 O O . ASN A 1 182 ? -1.436 2.506 -22.882 1.00 83.69 182 ASN A O 1
ATOM 1470 N N . PHE A 1 183 ? -1.086 3.579 -20.936 1.00 78.00 183 PHE A N 1
ATOM 1471 C CA . PHE A 1 183 ? -2.145 4.559 -21.085 1.00 78.00 183 PHE A CA 1
ATOM 1472 C C . PHE A 1 183 ? -1.508 5.889 -21.486 1.00 78.00 183 PHE A C 1
ATOM 1474 O O . PHE A 1 183 ? -1.323 6.771 -20.659 1.00 78.00 183 PHE A O 1
ATOM 1481 N N . ASN A 1 184 ? -1.182 6.049 -22.770 1.00 68.06 184 ASN A N 1
ATOM 1482 C CA . ASN A 1 184 ? -0.859 7.378 -23.276 1.00 68.06 184 ASN A CA 1
ATOM 1483 C C . ASN A 1 184 ? -2.153 8.198 -23.270 1.00 68.06 184 ASN A C 1
ATOM 1485 O O . ASN A 1 184 ? -3.009 8.027 -24.144 1.00 68.06 184 ASN A O 1
ATOM 1489 N N . THR A 1 185 ? -2.312 9.093 -22.302 1.00 58.03 185 THR A N 1
ATOM 1490 C CA . THR A 1 185 ? -3.280 10.180 -22.419 1.00 58.03 185 THR A CA 1
ATOM 1491 C C . THR A 1 185 ? -2.721 11.150 -23.449 1.00 58.03 185 THR A C 1
ATOM 1493 O O . THR A 1 185 ? -1.754 11.855 -23.191 1.00 58.03 185 THR A O 1
ATOM 1496 N N . ALA A 1 186 ? -3.308 11.163 -24.647 1.00 53.00 186 ALA A N 1
ATOM 1497 C CA . ALA A 1 186 ? -2.854 11.957 -25.794 1.00 53.00 186 ALA A CA 1
ATOM 1498 C C . ALA A 1 186 ? -2.792 13.488 -25.554 1.00 53.00 186 ALA A C 1
ATOM 1500 O O . ALA A 1 186 ? -2.400 14.215 -26.460 1.00 53.00 186 ALA A O 1
ATOM 1501 N N . ASP A 1 187 ? -3.146 13.964 -24.355 1.00 55.31 187 ASP A N 1
ATOM 1502 C CA . ASP A 1 187 ? -3.316 15.377 -24.011 1.00 55.31 187 ASP A CA 1
ATOM 1503 C C . ASP A 1 187 ? -2.460 15.884 -22.831 1.00 55.31 187 ASP A C 1
ATOM 1505 O O . ASP A 1 187 ? -2.410 17.092 -22.607 1.00 55.31 187 ASP A O 1
ATOM 1509 N N . SER A 1 188 ? -1.748 15.032 -22.079 1.00 54.00 188 SER A N 1
ATOM 1510 C CA . SER A 1 188 ? -0.908 15.494 -20.958 1.00 54.00 188 SER A CA 1
ATOM 1511 C C . SER A 1 188 ? 0.571 15.226 -21.226 1.00 54.00 188 SER A C 1
ATOM 1513 O O . SER A 1 188 ? 1.011 14.099 -21.423 1.00 54.00 188 SER A O 1
ATOM 1515 N N . ARG A 1 189 ? 1.371 16.296 -21.242 1.00 55.06 189 ARG A N 1
ATOM 1516 C CA . ARG A 1 189 ? 2.811 16.264 -21.551 1.00 55.06 189 ARG A CA 1
ATOM 1517 C C . ARG A 1 189 ? 3.679 15.536 -20.510 1.00 55.06 189 ARG A C 1
ATOM 1519 O O . ARG A 1 189 ? 4.885 15.474 -20.722 1.00 55.06 189 ARG A O 1
ATOM 1526 N N . HIS A 1 190 ? 3.111 15.006 -19.424 1.00 53.69 190 HIS A N 1
ATOM 1527 C CA . HIS A 1 190 ? 3.894 14.651 -18.235 1.00 53.69 190 HIS A CA 1
ATOM 1528 C C . HIS A 1 190 ? 3.521 13.340 -17.524 1.00 53.69 190 HIS A C 1
ATOM 1530 O O . HIS A 1 190 ? 4.267 12.943 -16.645 1.00 53.69 190 HIS A O 1
ATOM 1536 N N . ASP A 1 191 ? 2.478 12.605 -17.931 1.00 65.06 191 ASP A N 1
ATOM 1537 C CA . ASP A 1 191 ? 2.069 11.399 -17.191 1.00 65.06 191 ASP A CA 1
ATOM 1538 C C . ASP A 1 191 ? 2.157 10.141 -18.058 1.00 65.06 191 ASP A C 1
ATOM 1540 O O . ASP A 1 191 ? 1.267 9.841 -18.856 1.00 65.06 191 ASP A O 1
ATOM 1544 N N . TYR A 1 192 ? 3.252 9.394 -17.910 1.00 78.31 192 TYR A N 1
ATOM 1545 C CA . TYR A 1 192 ? 3.369 8.055 -18.481 1.00 78.31 192 TYR A CA 1
ATOM 1546 C C . TYR A 1 192 ? 2.805 7.031 -17.486 1.00 78.31 192 TYR A C 1
ATOM 1548 O O . TYR A 1 192 ? 3.326 6.860 -16.383 1.00 78.31 192 TYR A O 1
ATOM 1556 N N . ASP A 1 193 ? 1.729 6.352 -17.883 1.00 88.81 193 ASP A N 1
ATOM 1557 C CA . ASP A 1 193 ? 1.039 5.334 -17.088 1.00 88.81 193 ASP A CA 1
ATOM 1558 C C . ASP A 1 193 ? 1.312 3.947 -17.692 1.00 88.81 193 ASP A C 1
ATOM 1560 O O . ASP A 1 193 ? 0.846 3.627 -18.789 1.00 88.81 193 ASP A O 1
ATOM 1564 N N . VAL A 1 194 ? 2.002 3.070 -16.964 1.00 92.38 194 VAL A N 1
ATOM 1565 C CA . VAL A 1 194 ? 2.324 1.712 -17.427 1.00 92.38 194 VAL A CA 1
ATOM 1566 C C . VAL A 1 194 ? 1.619 0.643 -16.614 1.00 92.38 194 VAL A C 1
ATOM 1568 O O . VAL A 1 194 ? 1.496 0.720 -15.393 1.00 92.38 194 VAL A O 1
ATOM 1571 N N . GLN A 1 195 ? 1.171 -0.398 -17.313 1.00 95.50 195 GLN A N 1
ATOM 1572 C CA . GLN A 1 195 ? 0.667 -1.621 -16.715 1.00 95.50 195 GLN A CA 1
ATOM 1573 C C . GLN A 1 195 ? 1.549 -2.811 -17.098 1.00 95.50 195 GLN A C 1
ATOM 1575 O O . GLN A 1 195 ? 1.751 -3.097 -18.281 1.00 95.50 195 GLN A O 1
ATOM 1580 N N . LEU A 1 196 ? 2.018 -3.531 -16.081 1.00 96.25 196 LEU A N 1
ATOM 1581 C CA . LEU A 1 196 ? 2.843 -4.731 -16.193 1.00 96.25 196 LEU A CA 1
ATOM 1582 C C . LEU A 1 196 ? 2.183 -5.896 -15.454 1.00 96.25 196 LEU A C 1
ATOM 1584 O O . LEU A 1 196 ? 1.259 -5.722 -14.649 1.00 96.25 196 LEU A O 1
ATOM 1588 N N . ARG A 1 197 ? 2.685 -7.099 -15.710 1.00 96.75 197 ARG A N 1
ATOM 1589 C CA . ARG A 1 197 ? 2.298 -8.305 -14.986 1.00 96.75 197 ARG A CA 1
ATOM 1590 C C . ARG A 1 197 ? 3.523 -9.151 -14.650 1.00 96.75 197 ARG A C 1
ATOM 1592 O O . ARG A 1 197 ? 4.341 -9.428 -15.520 1.00 96.75 197 ARG A O 1
ATOM 1599 N N . PHE A 1 198 ? 3.588 -9.612 -13.407 1.00 96.25 198 PHE A N 1
ATOM 1600 C CA . PHE A 1 198 ? 4.553 -10.591 -12.909 1.00 96.25 198 PHE A CA 1
ATOM 1601 C C . PHE A 1 198 ? 3.774 -11.741 -12.269 1.00 96.25 198 PHE A C 1
ATOM 1603 O O . PHE A 1 198 ? 3.124 -11.539 -11.246 1.00 96.25 198 PHE A O 1
ATOM 1610 N N . GLY A 1 199 ? 3.786 -12.937 -12.863 1.00 95.25 199 GLY A N 1
ATOM 1611 C CA . GLY A 1 199 ? 2.988 -14.062 -12.354 1.00 95.25 199 GLY A CA 1
ATOM 1612 C C . GLY A 1 199 ? 1.499 -13.702 -12.193 1.00 95.25 199 GLY A C 1
ATOM 1613 O O . GLY A 1 199 ? 0.817 -13.410 -13.181 1.00 95.25 199 GLY A O 1
ATOM 1614 N N . ASN A 1 200 ? 1.002 -13.697 -10.952 1.00 95.88 200 ASN A N 1
ATOM 1615 C CA . ASN A 1 200 ? -0.365 -13.283 -10.585 1.00 95.88 200 ASN A CA 1
ATOM 1616 C C . ASN A 1 200 ? -0.460 -11.826 -10.087 1.00 95.88 200 ASN A C 1
ATOM 1618 O O . ASN A 1 200 ? -1.559 -11.303 -9.883 1.00 95.88 200 ASN A O 1
ATOM 1622 N N . CYS A 1 201 ? 0.678 -11.144 -9.935 1.00 97.56 201 CYS A N 1
ATOM 1623 C CA . CYS A 1 201 ? 0.748 -9.739 -9.562 1.00 97.56 201 CYS A CA 1
ATOM 1624 C C . CYS A 1 201 ? 0.562 -8.833 -10.789 1.00 97.56 201 CYS A C 1
ATOM 1626 O O . CYS A 1 201 ? 1.335 -8.864 -11.749 1.00 97.56 201 CYS A O 1
ATOM 1628 N N . TRP A 1 202 ? -0.471 -7.999 -10.743 1.00 97.56 202 TRP A N 1
ATOM 1629 C CA . TRP A 1 202 ? -0.705 -6.898 -11.667 1.00 97.56 202 TRP A CA 1
ATOM 1630 C C . TRP A 1 202 ? -0.089 -5.629 -11.102 1.00 97.56 202 TRP A C 1
ATOM 1632 O O . TRP A 1 202 ? -0.439 -5.218 -9.996 1.00 97.56 202 TRP A O 1
ATOM 1642 N N . ILE A 1 203 ? 0.776 -4.990 -11.881 1.00 97.44 203 ILE A N 1
ATOM 1643 C CA . ILE A 1 203 ? 1.441 -3.747 -11.505 1.00 97.44 203 ILE A CA 1
ATOM 1644 C C . ILE A 1 203 ? 0.894 -2.623 -12.374 1.00 97.44 203 ILE A C 1
ATOM 1646 O O . ILE A 1 203 ? 0.806 -2.756 -13.595 1.00 97.44 203 ILE A O 1
ATOM 1650 N N . ARG A 1 204 ? 0.532 -1.508 -11.748 1.00 96.19 204 ARG A N 1
ATOM 1651 C CA . ARG A 1 204 ? 0.267 -0.239 -12.419 1.00 96.19 204 ARG A CA 1
ATOM 1652 C C . ARG A 1 204 ? 1.187 0.816 -11.828 1.00 96.19 204 ARG A C 1
ATOM 1654 O O . ARG A 1 204 ? 1.177 1.002 -10.616 1.00 96.19 204 ARG A O 1
ATOM 1661 N N . ILE A 1 205 ? 1.932 1.496 -12.683 1.00 94.62 205 ILE A N 1
ATOM 1662 C CA . ILE A 1 205 ? 2.779 2.630 -12.323 1.00 94.62 205 ILE A CA 1
ATOM 1663 C C . ILE A 1 205 ? 2.185 3.853 -13.012 1.00 94.62 205 ILE A C 1
ATOM 1665 O O . ILE A 1 205 ? 1.847 3.776 -14.195 1.00 94.62 205 ILE A O 1
ATOM 1669 N N . GLN A 1 206 ? 1.982 4.930 -12.263 1.00 92.06 206 GLN A N 1
ATOM 1670 C CA . GLN A 1 206 ? 1.345 6.151 -12.744 1.00 92.06 206 GLN A CA 1
ATOM 1671 C C . GLN A 1 206 ? 2.192 7.374 -12.432 1.00 92.06 206 GLN A C 1
ATOM 1673 O O . GLN A 1 206 ? 2.798 7.418 -11.360 1.00 92.06 206 GLN A O 1
ATOM 1678 N N . GLY A 1 207 ? 2.139 8.367 -13.323 1.00 86.69 207 GLY A N 1
ATOM 1679 C CA . GLY A 1 207 ? 2.832 9.646 -13.145 1.00 86.69 207 GLY A CA 1
ATOM 1680 C C . GLY A 1 207 ? 4.354 9.538 -13.247 1.00 86.69 207 GLY A C 1
ATOM 1681 O O . GLY A 1 207 ? 5.047 10.154 -12.452 1.00 86.69 207 GLY A O 1
ATOM 1682 N N . ILE A 1 208 ? 4.865 8.716 -14.172 1.00 83.38 208 ILE A N 1
ATOM 1683 C CA . ILE A 1 208 ? 6.313 8.558 -14.369 1.00 83.38 208 ILE A CA 1
ATOM 1684 C C . ILE A 1 208 ? 6.864 9.747 -15.161 1.00 83.38 208 ILE A C 1
ATOM 1686 O O . ILE A 1 208 ? 6.538 9.894 -16.348 1.00 83.38 208 ILE A O 1
ATOM 1690 N N . GLU A 1 209 ? 7.788 10.503 -14.568 1.00 78.75 209 GLU A N 1
ATOM 1691 C CA . GLU A 1 209 ? 8.628 11.457 -15.287 1.00 78.75 209 GLU A CA 1
ATOM 1692 C C . GLU A 1 209 ? 10.027 10.870 -15.556 1.00 78.75 209 GLU A C 1
ATOM 1694 O O . GLU A 1 209 ? 10.868 10.723 -14.673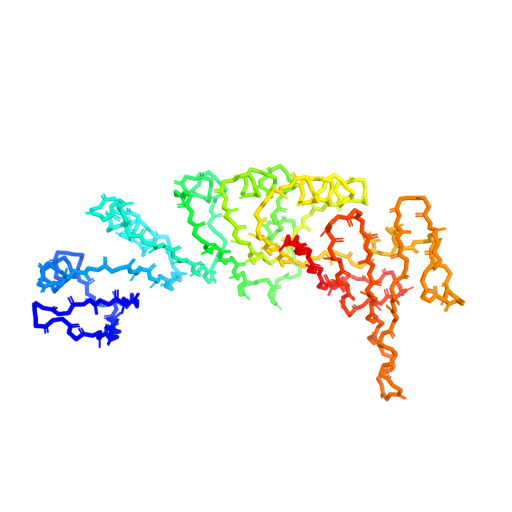 1.00 78.75 209 GLU A O 1
ATOM 1699 N N . PHE A 1 210 ? 10.348 10.588 -16.825 1.00 68.06 210 PHE A N 1
ATOM 1700 C CA . PHE A 1 210 ? 11.685 10.101 -17.231 1.00 68.06 210 PHE A CA 1
ATOM 1701 C C . PHE A 1 210 ? 12.792 11.175 -17.159 1.00 68.06 210 PHE A C 1
ATOM 1703 O O . PHE A 1 210 ? 13.842 11.036 -17.787 1.00 68.06 210 PHE A O 1
ATOM 1710 N N . THR A 1 211 ? 12.549 12.286 -16.470 1.00 67.12 211 THR A N 1
ATOM 1711 C CA . THR A 1 211 ? 13.468 13.426 -16.377 1.00 67.12 211 THR A CA 1
ATOM 1712 C C . THR A 1 211 ? 14.465 13.309 -15.228 1.00 67.12 211 THR A C 1
ATOM 1714 O O . THR A 1 211 ? 15.337 14.168 -15.121 1.00 67.12 211 THR A O 1
ATOM 1717 N N . GLY A 1 212 ? 14.381 12.257 -14.401 1.00 61.50 212 GLY A N 1
ATOM 1718 C CA . GLY A 1 212 ? 15.278 12.056 -13.254 1.00 61.50 212 GLY A CA 1
ATOM 1719 C C . GLY A 1 212 ? 15.060 13.075 -12.131 1.00 61.50 212 GLY A C 1
ATOM 1720 O O . GLY A 1 212 ? 15.989 13.405 -11.402 1.00 61.50 212 GLY A O 1
ATOM 1721 N N . SER A 1 213 ? 13.851 13.622 -12.047 1.00 68.44 213 SER A N 1
ATOM 1722 C CA . SER A 1 213 ? 13.416 14.603 -11.058 1.00 68.44 213 SER A CA 1
ATOM 1723 C C . SER A 1 213 ? 12.909 13.906 -9.782 1.00 68.44 213 SER A C 1
ATOM 1725 O O . SER A 1 213 ? 12.586 12.720 -9.803 1.00 68.44 213 SER A O 1
ATOM 1727 N N . ASP A 1 214 ? 12.812 14.629 -8.659 1.00 69.44 214 ASP A N 1
ATOM 1728 C CA . ASP A 1 214 ? 12.339 14.094 -7.362 1.00 69.44 214 ASP A CA 1
ATOM 1729 C C . ASP A 1 214 ? 10.813 13.857 -7.305 1.00 69.44 214 ASP A C 1
ATOM 1731 O O . ASP A 1 214 ? 10.192 13.874 -6.236 1.00 69.44 214 ASP A O 1
ATOM 1735 N N . PHE A 1 215 ? 10.177 13.655 -8.460 1.00 82.81 215 PHE A N 1
ATOM 1736 C CA . PHE A 1 215 ? 8.757 13.343 -8.518 1.00 82.81 215 PHE A CA 1
ATOM 1737 C C . PHE A 1 215 ? 8.494 11.934 -7.998 1.00 82.81 215 PHE A C 1
ATOM 1739 O O . PHE A 1 215 ? 9.397 11.119 -7.770 1.00 82.81 215 PHE A O 1
ATOM 1746 N N . LEU A 1 216 ? 7.218 11.703 -7.709 1.00 88.38 216 LEU A N 1
ATOM 1747 C CA . LEU A 1 216 ? 6.752 10.469 -7.120 1.00 88.38 216 LEU A CA 1
ATOM 1748 C C . LEU A 1 216 ? 5.779 9.779 -8.053 1.00 88.38 216 LEU A C 1
ATOM 1750 O O . LEU A 1 216 ? 4.652 10.238 -8.245 1.00 88.38 216 LEU A O 1
ATOM 1754 N N . SER A 1 217 ? 6.176 8.600 -8.490 1.00 91.75 217 SER A N 1
ATOM 1755 C CA . SER A 1 217 ? 5.318 7.678 -9.198 1.00 91.75 217 SER A CA 1
ATOM 1756 C C . SER A 1 217 ? 4.456 6.904 -8.210 1.00 91.75 217 SER A C 1
ATOM 1758 O O . SER A 1 217 ? 4.933 6.340 -7.216 1.00 91.75 217 SER A O 1
ATOM 1760 N N . ARG A 1 218 ? 3.158 6.817 -8.502 1.00 94.31 218 ARG A N 1
ATOM 1761 C CA . ARG A 1 218 ? 2.253 5.939 -7.758 1.00 94.31 218 ARG A CA 1
ATOM 1762 C C . ARG A 1 218 ? 2.367 4.526 -8.306 1.00 94.31 218 ARG A C 1
ATOM 1764 O O . ARG A 1 218 ? 2.083 4.288 -9.479 1.00 94.31 218 ARG A O 1
ATOM 1771 N N . VAL A 1 219 ? 2.694 3.572 -7.444 1.00 96.62 219 VAL A N 1
ATOM 1772 C CA . VAL A 1 219 ? 2.762 2.151 -7.783 1.00 96.62 219 VAL A CA 1
ATOM 1773 C C . VAL A 1 219 ? 1.641 1.406 -7.074 1.00 96.62 219 VAL A C 1
ATOM 1775 O O . VAL A 1 219 ? 1.552 1.373 -5.850 1.00 96.62 219 VAL A O 1
ATOM 1778 N N . THR A 1 220 ? 0.783 0.763 -7.858 1.00 97.75 220 THR A N 1
ATOM 1779 C CA . THR A 1 220 ? -0.230 -0.171 -7.372 1.00 97.75 220 THR A CA 1
ATOM 1780 C C . THR A 1 220 ? 0.141 -1.589 -7.785 1.00 97.75 220 THR A C 1
ATOM 1782 O O . THR A 1 220 ? 0.220 -1.888 -8.974 1.00 97.75 220 THR A O 1
ATOM 1785 N N . MET A 1 221 ? 0.290 -2.482 -6.811 1.00 98.06 221 MET A N 1
ATOM 1786 C CA . MET A 1 221 ? 0.490 -3.917 -7.013 1.00 98.06 221 MET A CA 1
ATOM 1787 C C . MET A 1 221 ? -0.745 -4.670 -6.516 1.00 98.06 221 MET A C 1
ATOM 1789 O O . MET A 1 221 ? -1.226 -4.441 -5.406 1.00 98.06 221 MET A O 1
ATOM 1793 N N . THR A 1 222 ? -1.319 -5.544 -7.338 1.00 97.69 222 THR A N 1
ATOM 1794 C CA . THR A 1 222 ? -2.535 -6.294 -6.991 1.00 97.69 222 THR A CA 1
ATOM 1795 C C . THR A 1 222 ? -2.402 -7.749 -7.391 1.00 97.69 222 THR A C 1
ATOM 1797 O O . THR A 1 222 ? -2.199 -8.052 -8.563 1.00 97.69 222 THR A O 1
ATOM 1800 N N . ASN A 1 223 ? -2.593 -8.652 -6.438 1.00 96.00 223 ASN A N 1
ATOM 1801 C CA . ASN A 1 223 ? -2.760 -10.064 -6.735 1.00 96.00 223 ASN A CA 1
ATOM 1802 C C . ASN A 1 223 ? -4.231 -10.348 -7.052 1.00 96.00 223 ASN A C 1
ATOM 1804 O O . ASN A 1 223 ? -5.084 -10.159 -6.183 1.00 96.00 223 ASN A O 1
ATOM 1808 N N . ARG A 1 224 ? -4.521 -10.766 -8.287 1.00 83.38 224 ARG A N 1
ATOM 1809 C CA . ARG A 1 224 ? -5.872 -11.162 -8.714 1.00 83.38 224 ARG A CA 1
ATOM 1810 C C . ARG A 1 224 ? -5.896 -12.684 -8.815 1.00 83.38 224 ARG A C 1
ATOM 1812 O O . ARG A 1 224 ? -5.347 -13.223 -9.774 1.00 83.38 224 ARG A O 1
ATOM 1819 N N . VAL A 1 225 ? -6.460 -13.330 -7.797 1.00 73.88 225 VAL A N 1
ATOM 1820 C CA . VAL A 1 225 ? -6.692 -14.784 -7.749 1.00 73.88 225 VAL A CA 1
ATOM 1821 C C . VAL A 1 225 ? -8.077 -15.085 -8.291 1.00 73.88 225 VAL A C 1
ATOM 1823 O O . VAL A 1 225 ? -8.996 -14.303 -7.960 1.00 73.88 225 VAL A O 1
#

Foldseek 3Di:
DWFFWAAPVGDTDIDDDPPPPPDLVVVVVVCVRTHTQEDEEEAADPVSLVSVQVVCVVPVNHAYEYAYCDDDDLVSVLVRAEHAEYEYRHPVQPDDPDCNPPRAAELVSVVSNVVGYQEYHYEHHDDALVSVVVSLVVQLPDPDKGKYKYKYFLVRVCVNCVQPDPPDDQQDDDPQKGWHDWDPPVPDPFWTWGWIDHNQKIWIWIRRGPPNDRDIIMIMIIRDD

Mean predicted aligned error: 6.57 Å

Sequence (225 aa):
VNCIAKSVDGNEQFLQINDDILDLDLIRKVIAHFNIEELNFLVDSESQLEKYLQLMADHPHTRKGMILEFLPVFEKLLSIPSMEKLTVRSSAAQYSTDDETQWRIPCDIFFNLLSAHKNLNLGRVKMTSEECERAMEIISAVSRERKVDLFLADVTTSDWLENIPKSSKPGDLYGKLIYVRNFNTADSRHDYDVQLRFGNCWIRIQGIEFTGSDFLSRVTMTNRV

Solvent-accessible surface area (backbone atoms only — not comparable to full-atom values): 12318 Å² total; per-residue (Å²): 68,40,34,43,24,30,42,92,89,67,50,79,42,82,46,78,46,85,49,95,83,52,56,68,70,57,51,49,61,59,52,71,71,39,54,62,52,32,44,37,41,72,30,76,45,71,69,52,45,58,54,49,54,52,53,46,65,79,42,72,87,37,47,38,34,39,36,30,52,39,76,67,60,64,74,61,57,69,65,56,74,71,33,58,33,45,32,37,40,50,63,73,73,79,79,62,87,86,60,74,68,80,72,38,46,46,49,68,60,49,52,53,49,58,72,53,29,54,21,42,37,44,39,46,42,48,63,52,46,69,53,51,50,53,49,43,51,56,46,30,68,48,90,54,71,33,42,38,34,34,27,34,48,18,51,37,56,43,67,58,43,66,82,60,60,93,83,66,48,68,70,42,74,51,91,76,37,31,38,53,48,69,54,77,55,95,82,56,100,58,49,48,28,43,33,37,33,38,93,42,17,38,37,37,39,34,49,42,47,93,77,71,48,95,47,62,20,40,39,36,41,31,21,70,113

Organism: NCBI:txid358040